Protein AF-A0A4P9VML2-F1 (afdb_monomer_lite)

Radius of gyration: 137.97 Å; chains: 1; bounding box: 233×77×388 Å

Foldseek 3Di:
DDDAFDLVLLLVQLVVCCVVPVDDDQVSSCVRRVDDSVPNVVSSVVSVVVVVVVVVPVPPPVVVVVVVVVVVVVVVVVVVVVVVVVVVVVVVVVVVVVVVVVVVVVVVVVVVVVVVVVVVVVVVVVVVVVVVVVVVVVVVVVVVVVVVVVVVVVVVVVVVVVVVVVVVVVVVVVVVVVVVVVVVVVVVVVVVVVVVVVVVVVVVVVVVVVVVVVVVVVVVVVVVVVVVVVVVVVVVVVVVVVVVVVVVVVVVVVVVVVVVVVVVVVVVVVVVVVVVVVVVVVVVVVVVVVVVVVVVVVVVVVVVVVVVVVVVVVVVVVVVVVVVVVVVVVVVVVVVPDVDDDD

Sequence (343 aa):
MASSVTREAVFTACKKLFEETGHVKQADVQAITGGSFTKLGPWIQEWKVLNARLNGLEYLDHELLAGLNEWCLQLKEKFQSEAAKQNEDLHAELTKEKEKQAQFQQDKDKQRDELANMHAKLAELRDTVSERERHIDRKRTELSQLKTERLEFKQRYEAELQTNQLLKNSIEQLQRKVEDERHSANKRLHDEMKRISDLYEANENKLYQQLDESRRAQREQEKRSGQENDKLRQEVSDLSKQKNELNSQLVRTQADLAIVQERLQEKEKSLDSLTEQHQQTLQTLQQEKERRQEMHVQLGQLKGQFSVIQERHDQLEHQLRELRHIEAELKLLRRHQQDDSTD

pLDDT: mean 84.42, std 14.19, range [35.25, 98.56]

Secondary structure (DSSP, 8-state):
--PPPPHHHHHHHHHHHHHHHSS--HHHHHHHH---HHHHHHHHHHHHHHHHHHHTTTT--HHHHHHHHHHHHHHHHHHHHHHHHHHHHHHHHHHHHHHHHHHHHHHHHHHHHHHHHHHHHHHHHHHHHHHHHHHHHHHHHHHHHHHHHHHHHHHHHHHHHHHHHHHHHHHHHHHHHHHHHHHHHHHHHHHHHHHHHHHHHHHHHHHHHHHHHHHHHHHHHHHHHHHHHHHHHHHHHHHHHHHHHHHHHHHHHHHHHHHHHHHHHHHHHHHHHHHHHHHHHHHHHHHHHHHHHHHHHHHHHHHHHHHHHHHHHHHHHHHHHHHHHHHHHHHHHTTSS------

Organism: NCBI:txid202772

Structure (mmCIF, N/CA/C/O backbone):
data_AF-A0A4P9VML2-F1
#
_entry.id   AF-A0A4P9VML2-F1
#
loop_
_atom_site.group_PDB
_atom_site.id
_atom_site.type_symbol
_atom_site.label_atom_id
_atom_site.label_alt_id
_atom_site.label_comp_id
_atom_site.label_asym_id
_atom_site.label_entity_id
_atom_site.label_seq_id
_atom_site.pdbx_PDB_ins_code
_atom_site.Cartn_x
_atom_site.Cartn_y
_atom_site.Cartn_z
_atom_site.occupancy
_atom_site.B_iso_or_equiv
_atom_site.auth_seq_id
_atom_site.auth_comp_id
_atom_site.auth_asym_id
_atom_site.auth_atom_id
_atom_site.pdbx_PDB_model_num
ATOM 1 N N . MET A 1 1 ? 60.406 2.599 -169.719 1.00 40.78 1 MET A N 1
ATOM 2 C CA . MET A 1 1 ? 60.201 2.775 -168.267 1.00 40.78 1 MET A CA 1
ATOM 3 C C . MET A 1 1 ? 61.553 3.095 -167.649 1.00 40.78 1 MET A C 1
ATOM 5 O O . MET A 1 1 ? 62.432 2.250 -167.715 1.00 40.78 1 MET A O 1
ATOM 9 N N . ALA A 1 2 ? 61.766 4.321 -167.168 1.00 45.22 2 ALA A N 1
ATOM 10 C CA . ALA A 1 2 ? 63.028 4.737 -166.554 1.00 45.22 2 ALA A CA 1
ATOM 11 C C . ALA A 1 2 ? 62.888 4.644 -165.026 1.00 45.22 2 ALA A C 1
ATOM 13 O O . ALA A 1 2 ? 62.148 5.428 -164.436 1.00 45.22 2 ALA A O 1
ATOM 14 N N . SER A 1 3 ? 63.546 3.667 -164.394 1.00 55.75 3 SER A N 1
ATOM 15 C CA . SER A 1 3 ? 63.594 3.543 -162.933 1.00 55.75 3 SER A CA 1
ATOM 16 C C . SER A 1 3 ? 64.437 4.678 -162.348 1.00 55.75 3 SER A C 1
ATOM 18 O O . SER A 1 3 ? 65.623 4.804 -162.655 1.00 55.75 3 SER A O 1
ATOM 20 N N . SER A 1 4 ? 63.842 5.527 -161.514 1.00 60.41 4 SER A N 1
ATOM 21 C CA . SER A 1 4 ? 64.573 6.570 -160.794 1.00 60.41 4 SER A CA 1
ATOM 22 C C . SER A 1 4 ? 65.425 5.955 -159.681 1.00 60.41 4 SER A C 1
ATOM 24 O O . SER A 1 4 ? 64.885 5.341 -158.764 1.00 60.41 4 SER A O 1
ATOM 26 N N . VAL A 1 5 ? 66.741 6.140 -159.735 1.00 73.50 5 VAL A N 1
ATOM 27 C CA . VAL A 1 5 ? 67.675 5.684 -158.692 1.00 73.50 5 VAL A CA 1
ATOM 28 C C . VAL A 1 5 ? 67.456 6.438 -157.378 1.00 73.50 5 VAL A C 1
ATOM 30 O O . VAL A 1 5 ? 67.387 7.669 -157.382 1.00 73.50 5 VAL A O 1
ATOM 33 N N . THR A 1 6 ? 67.364 5.704 -156.264 1.00 81.44 6 THR A N 1
ATOM 34 C CA . THR A 1 6 ? 67.160 6.237 -154.905 1.00 81.44 6 THR A CA 1
ATOM 35 C C . THR A 1 6 ? 68.476 6.362 -154.127 1.00 81.44 6 THR A C 1
ATOM 37 O O . THR A 1 6 ? 69.443 5.643 -154.379 1.00 81.44 6 THR A O 1
ATOM 40 N N . ARG A 1 7 ? 68.515 7.276 -153.148 1.00 81.56 7 ARG A N 1
ATOM 41 C CA . ARG A 1 7 ? 69.693 7.545 -152.303 1.00 81.56 7 ARG A CA 1
ATOM 42 C C . ARG A 1 7 ? 70.118 6.341 -151.462 1.00 81.56 7 ARG A C 1
ATOM 44 O O . ARG A 1 7 ? 71.311 6.088 -151.338 1.00 81.56 7 ARG A O 1
ATOM 51 N N . GLU A 1 8 ? 69.163 5.590 -150.921 1.00 80.94 8 GLU A N 1
ATOM 52 C CA . GLU A 1 8 ? 69.447 4.371 -150.152 1.00 80.94 8 GLU A CA 1
ATOM 53 C C . GLU A 1 8 ? 70.141 3.314 -151.007 1.00 80.94 8 GLU A C 1
ATOM 55 O O . GLU A 1 8 ? 71.169 2.792 -150.589 1.00 80.94 8 GLU A O 1
ATOM 60 N N . ALA A 1 9 ? 69.673 3.079 -152.240 1.00 81.06 9 ALA A N 1
ATOM 61 C CA . ALA A 1 9 ? 70.322 2.138 -153.154 1.00 81.06 9 ALA A CA 1
ATOM 62 C C . ALA A 1 9 ? 71.783 2.532 -153.439 1.00 81.06 9 ALA A C 1
ATOM 64 O O . ALA A 1 9 ? 72.658 1.671 -153.515 1.00 81.06 9 ALA A O 1
ATOM 65 N N . VAL A 1 10 ? 72.062 3.837 -153.527 1.00 81.62 10 VAL A N 1
ATOM 66 C CA . VAL A 1 10 ? 73.423 4.370 -153.671 1.00 81.62 10 VAL A CA 1
ATOM 67 C C . VAL A 1 10 ? 74.252 4.164 -152.406 1.00 81.62 10 VAL A C 1
ATOM 69 O O . VAL A 1 10 ? 75.384 3.710 -152.512 1.00 81.62 10 VAL A O 1
ATOM 72 N N . PHE A 1 11 ? 73.712 4.423 -151.214 1.00 83.25 11 PHE A N 1
ATOM 73 C CA . PHE A 1 11 ? 74.427 4.214 -149.947 1.00 83.25 11 PHE A CA 1
ATOM 74 C C . PHE A 1 11 ? 74.720 2.729 -149.684 1.00 83.25 11 PHE A C 1
ATOM 76 O O . PHE A 1 11 ? 75.816 2.397 -149.235 1.00 83.25 11 PHE A O 1
ATOM 83 N N . THR A 1 12 ? 73.788 1.830 -150.009 1.00 84.44 12 THR A N 1
ATOM 84 C CA . THR A 1 12 ? 73.996 0.378 -149.920 1.00 84.44 12 THR A CA 1
ATOM 85 C C . THR A 1 12 ? 75.040 -0.093 -150.930 1.00 84.44 12 THR A C 1
ATOM 87 O O . THR A 1 12 ? 75.915 -0.877 -150.568 1.00 84.44 12 THR A O 1
ATOM 90 N N . ALA A 1 13 ? 75.012 0.423 -152.166 1.00 80.81 13 ALA A N 1
ATOM 91 C CA . ALA A 1 13 ? 76.042 0.139 -153.164 1.00 80.81 13 ALA A CA 1
ATOM 92 C C . ALA A 1 13 ? 77.422 0.659 -152.725 1.00 80.81 13 ALA A C 1
ATOM 94 O O . ALA A 1 13 ? 78.402 -0.072 -152.833 1.00 80.81 13 ALA A O 1
ATOM 95 N N . CYS A 1 14 ? 77.508 1.875 -152.172 1.00 83.88 14 CYS A N 1
ATOM 96 C CA . CYS A 1 14 ? 78.745 2.425 -151.615 1.00 83.88 14 CYS A CA 1
ATOM 97 C C . CYS A 1 14 ? 79.278 1.579 -150.450 1.00 83.88 14 CYS A C 1
ATOM 99 O O . CYS A 1 14 ? 80.466 1.276 -150.429 1.00 83.88 14 CYS A O 1
ATOM 101 N N . LYS A 1 15 ? 78.413 1.166 -149.511 1.00 83.31 15 LYS A N 1
ATOM 102 C CA . LYS A 1 15 ? 78.801 0.311 -148.380 1.00 83.31 15 LYS A CA 1
ATOM 103 C C . LYS A 1 15 ? 79.352 -1.030 -148.862 1.00 83.31 15 LYS A C 1
ATOM 105 O O . LYS A 1 15 ? 80.450 -1.403 -148.467 1.00 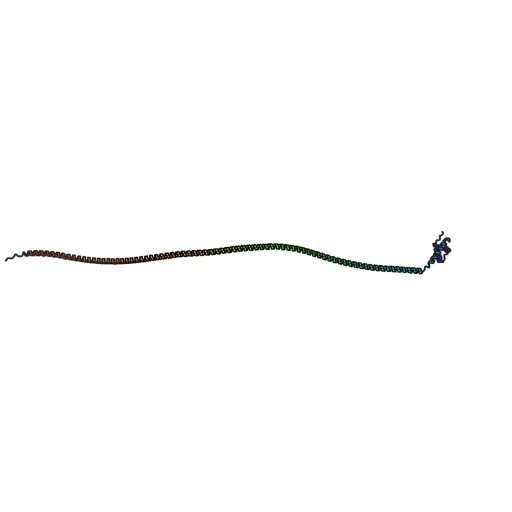83.31 15 LYS A O 1
ATOM 110 N N . LYS A 1 16 ? 78.640 -1.693 -149.777 1.00 83.69 16 LYS A N 1
ATOM 111 C CA . LYS A 1 16 ? 79.064 -2.976 -150.347 1.00 83.69 16 LYS A CA 1
ATOM 112 C C . LYS A 1 16 ? 80.386 -2.853 -151.113 1.00 83.69 16 LYS A C 1
ATOM 114 O O . LYS A 1 16 ? 81.296 -3.641 -150.895 1.00 83.69 16 LYS A O 1
ATOM 119 N N . LEU A 1 17 ? 80.535 -1.814 -151.938 1.00 82.00 17 LEU A N 1
ATOM 120 C CA . LEU A 1 17 ? 81.786 -1.545 -152.654 1.00 82.00 17 LEU A CA 1
ATOM 121 C C . LEU A 1 17 ? 82.952 -1.240 -151.707 1.00 82.00 17 LEU A C 1
ATOM 123 O O . LEU A 1 17 ? 84.074 -1.656 -151.981 1.00 82.00 17 LEU A O 1
ATOM 127 N N . PHE A 1 18 ? 82.719 -0.523 -150.607 1.00 83.62 18 PHE A N 1
ATOM 128 C CA . PHE A 1 18 ? 83.760 -0.251 -149.616 1.00 83.62 18 PHE A CA 1
ATOM 129 C C . PHE A 1 18 ? 84.172 -1.506 -148.842 1.00 83.62 18 PHE A C 1
ATOM 131 O O . PHE A 1 18 ? 85.365 -1.712 -148.654 1.00 83.62 18 PHE A O 1
ATOM 138 N N . GLU A 1 19 ? 83.221 -2.358 -148.451 1.00 82.06 19 GLU A N 1
ATOM 139 C CA . GLU A 1 19 ? 83.502 -3.653 -147.812 1.00 82.06 19 GLU A CA 1
ATOM 140 C C . GLU A 1 19 ? 84.265 -4.605 -148.754 1.00 82.06 19 GLU A C 1
ATOM 142 O O . GLU A 1 19 ? 85.147 -5.331 -148.305 1.00 82.06 19 GLU A O 1
ATOM 147 N N . GLU A 1 20 ? 83.985 -4.570 -150.063 1.00 80.31 20 GLU A N 1
ATOM 148 C CA . GLU A 1 20 ? 84.626 -5.447 -151.057 1.00 80.31 20 GLU A CA 1
ATOM 149 C C . GLU A 1 20 ? 85.986 -4.933 -151.567 1.00 80.31 20 GLU A C 1
ATOM 151 O O . GLU A 1 20 ? 86.883 -5.729 -151.838 1.00 80.31 20 GLU A O 1
ATOM 156 N N . THR A 1 21 ? 86.162 -3.616 -151.733 1.00 74.62 21 THR A N 1
ATOM 157 C CA . THR A 1 21 ? 87.337 -3.033 -152.429 1.00 74.62 21 THR A CA 1
ATOM 158 C C . THR A 1 21 ? 88.097 -1.974 -151.622 1.00 74.62 21 THR A C 1
ATOM 160 O O . THR A 1 21 ? 89.127 -1.459 -152.069 1.00 74.62 21 THR A O 1
ATOM 163 N N . GLY A 1 22 ? 87.583 -1.581 -150.455 1.00 79.31 22 GLY A N 1
ATOM 164 C CA . GLY A 1 22 ? 88.121 -0.502 -149.621 1.00 79.31 22 GLY A CA 1
ATOM 165 C C . GLY A 1 22 ? 87.951 0.912 -150.195 1.00 79.31 22 GLY A C 1
ATOM 166 O O . GLY A 1 22 ? 88.277 1.886 -149.521 1.00 79.31 22 GLY A O 1
ATOM 167 N N . HIS A 1 23 ? 87.461 1.071 -151.433 1.00 76.50 23 HIS A N 1
ATOM 168 C CA . HIS A 1 23 ? 87.400 2.368 -152.114 1.00 76.50 23 HIS A CA 1
ATOM 169 C C . HIS A 1 23 ? 86.150 2.473 -152.988 1.00 76.50 23 HIS A C 1
ATOM 171 O O . HIS A 1 23 ? 85.957 1.704 -153.920 1.00 76.50 23 HIS A O 1
ATOM 177 N N . VAL A 1 24 ? 85.327 3.498 -152.768 1.00 81.19 24 VAL A N 1
ATOM 178 C CA . VAL A 1 24 ? 84.119 3.710 -153.580 1.00 81.19 24 VAL A CA 1
ATOM 179 C C . VAL A 1 24 ? 84.421 4.644 -154.754 1.00 81.19 24 VAL A C 1
ATOM 181 O O . VAL A 1 24 ? 84.640 5.851 -154.559 1.00 81.19 24 VAL A O 1
ATOM 184 N N . LYS A 1 25 ? 84.431 4.101 -155.981 1.00 81.38 25 LYS A N 1
ATOM 185 C CA . LYS A 1 25 ? 84.512 4.872 -157.234 1.00 81.38 25 LYS A CA 1
ATOM 186 C C . LYS A 1 25 ? 83.122 5.072 -157.836 1.00 81.38 25 LYS A C 1
ATOM 188 O O . LYS A 1 25 ? 82.258 4.203 -157.785 1.00 81.38 25 LYS A O 1
ATOM 193 N N . GLN A 1 26 ? 82.913 6.241 -158.435 1.00 78.25 26 GLN A N 1
ATOM 194 C CA . GLN A 1 26 ? 81.602 6.658 -158.937 1.00 78.25 26 GLN A CA 1
ATOM 195 C C . GLN A 1 26 ? 81.097 5.819 -160.119 1.00 78.25 26 GLN A C 1
ATOM 197 O O . GLN A 1 26 ? 79.896 5.582 -160.212 1.00 78.25 26 GLN A O 1
ATOM 202 N N . ALA A 1 27 ? 82.002 5.325 -160.970 1.00 76.38 27 ALA A N 1
ATOM 203 C CA . ALA A 1 27 ? 81.659 4.432 -162.077 1.00 76.38 27 ALA A CA 1
ATOM 204 C C . ALA A 1 27 ? 81.078 3.092 -161.587 1.00 76.38 27 ALA A C 1
ATOM 206 O O . ALA A 1 27 ? 80.105 2.603 -162.154 1.00 76.38 27 ALA A O 1
ATOM 207 N N . ASP A 1 28 ? 81.605 2.549 -160.488 1.00 79.94 28 ASP A N 1
ATOM 208 C CA . ASP A 1 28 ? 81.176 1.254 -159.949 1.00 79.94 28 ASP A CA 1
ATOM 209 C C . ASP A 1 28 ? 79.806 1.369 -159.266 1.00 79.94 28 ASP A C 1
ATOM 211 O O . ASP A 1 28 ? 78.918 0.541 -159.464 1.00 79.94 28 ASP A O 1
ATOM 215 N N . VAL A 1 29 ? 79.574 2.469 -158.540 1.00 78.75 29 VAL A N 1
ATOM 216 C CA . VAL A 1 29 ? 78.254 2.780 -157.967 1.00 78.75 29 VAL A CA 1
ATOM 217 C C . VAL A 1 29 ? 77.215 2.981 -159.073 1.00 78.75 29 VAL A C 1
ATOM 219 O O . VAL A 1 29 ? 76.065 2.559 -158.933 1.00 78.75 29 VAL A O 1
ATOM 222 N N . GLN A 1 30 ? 77.610 3.593 -160.191 1.00 77.75 30 GLN A N 1
ATOM 223 C CA . GLN A 1 30 ? 76.749 3.748 -161.357 1.00 77.75 30 GLN A CA 1
ATOM 224 C C . GLN A 1 30 ? 76.435 2.408 -162.030 1.00 77.75 30 GLN A C 1
ATOM 226 O O . GLN A 1 30 ? 75.283 2.192 -162.396 1.00 77.75 30 GLN A O 1
ATOM 231 N N . ALA A 1 31 ? 77.410 1.503 -162.148 1.00 78.00 31 ALA A N 1
ATOM 232 C CA . ALA A 1 31 ? 77.200 0.164 -162.695 1.00 78.00 31 ALA A CA 1
ATOM 233 C C . ALA A 1 31 ? 76.190 -0.649 -161.866 1.00 78.00 31 ALA A C 1
ATOM 235 O O . ALA A 1 31 ? 75.378 -1.377 -162.430 1.00 78.00 31 ALA A O 1
ATOM 236 N N . ILE A 1 32 ? 76.194 -0.481 -160.540 1.00 78.56 32 ILE A N 1
ATOM 237 C CA . ILE A 1 32 ? 75.266 -1.176 -159.635 1.00 78.56 32 ILE A CA 1
ATOM 238 C C . ILE A 1 32 ? 73.874 -0.536 -159.644 1.00 78.56 32 ILE A C 1
ATOM 240 O O . ILE A 1 32 ? 72.866 -1.237 -159.597 1.00 78.56 32 ILE A O 1
ATOM 244 N N . THR A 1 33 ? 73.798 0.795 -159.675 1.00 79.00 33 THR A N 1
ATOM 245 C CA . THR A 1 33 ? 72.529 1.511 -159.461 1.00 79.00 33 THR A CA 1
ATOM 246 C C . THR A 1 33 ? 71.849 1.986 -160.745 1.00 79.00 33 THR A C 1
ATOM 248 O O . THR A 1 33 ? 70.684 2.363 -160.697 1.00 79.00 33 THR A O 1
ATOM 251 N N . GLY A 1 34 ? 72.527 1.961 -161.899 1.00 75.50 34 GLY A N 1
ATOM 252 C CA . GLY A 1 34 ? 71.969 2.324 -163.212 1.00 75.50 34 GLY A CA 1
ATOM 253 C C . GLY A 1 34 ? 71.647 3.816 -163.397 1.00 75.50 34 GLY A C 1
ATOM 254 O O . GLY A 1 34 ? 70.922 4.186 -164.319 1.00 75.50 34 GLY A O 1
ATOM 255 N N . GLY A 1 35 ? 72.140 4.688 -162.509 1.00 69.69 35 GLY A N 1
ATOM 256 C CA . GLY A 1 35 ? 71.771 6.108 -162.448 1.00 69.69 35 GLY A CA 1
ATOM 257 C C . GLY A 1 35 ? 72.545 7.028 -163.392 1.00 69.69 35 GLY A C 1
ATOM 258 O O . GLY A 1 35 ? 73.635 6.717 -163.858 1.00 69.69 35 GLY A O 1
ATOM 259 N N . SER A 1 36 ? 71.995 8.217 -163.651 1.00 68.62 36 SER A N 1
ATOM 260 C CA . SER A 1 36 ? 72.714 9.285 -164.359 1.00 68.62 36 SER A CA 1
ATOM 261 C C . SER A 1 36 ? 73.829 9.875 -163.485 1.00 68.62 36 SER A C 1
ATOM 263 O O . SER A 1 36 ? 73.624 10.137 -162.295 1.00 68.62 36 SER A O 1
ATOM 265 N N . PHE A 1 37 ? 74.983 10.150 -164.102 1.00 63.12 37 PHE A N 1
ATOM 266 C CA . PHE A 1 37 ? 76.193 10.684 -163.465 1.00 63.12 37 PHE A CA 1
ATOM 267 C C . PHE A 1 37 ? 75.924 11.922 -162.592 1.00 63.12 37 PHE A C 1
ATOM 269 O O . PHE A 1 37 ? 76.494 12.058 -161.509 1.00 63.12 37 PHE A O 1
ATOM 276 N N . THR A 1 38 ? 75.010 12.796 -163.029 1.00 69.31 38 THR A N 1
ATOM 277 C CA . THR A 1 38 ? 74.678 14.058 -162.349 1.00 69.31 38 THR A CA 1
ATOM 278 C C . THR A 1 38 ? 73.880 13.880 -161.058 1.00 69.31 38 THR A C 1
ATOM 280 O O . THR A 1 38 ? 73.900 14.776 -160.221 1.00 69.31 38 THR A O 1
ATOM 283 N N . LYS A 1 39 ? 73.212 12.735 -160.852 1.00 72.00 39 LYS A N 1
ATOM 284 C CA . LYS A 1 39 ? 72.449 12.459 -159.619 1.00 72.00 39 LYS A CA 1
ATOM 285 C C . LYS A 1 39 ? 73.232 11.645 -158.584 1.00 72.00 39 LYS A C 1
ATOM 287 O O . LYS A 1 39 ? 72.971 11.782 -157.396 1.00 72.00 39 LYS A O 1
ATOM 292 N N . LEU A 1 40 ? 74.197 10.828 -159.013 1.00 77.00 40 LEU A N 1
ATOM 293 C CA . LEU A 1 40 ? 74.942 9.923 -158.125 1.00 77.00 40 LEU A CA 1
ATOM 294 C C . LEU A 1 40 ? 76.070 10.611 -157.344 1.00 77.00 40 LEU A C 1
ATOM 296 O O . LEU A 1 40 ? 76.303 10.281 -156.183 1.00 77.00 40 LEU A O 1
ATOM 300 N N . GLY A 1 41 ? 76.763 11.571 -157.964 1.00 77.00 41 GLY A N 1
ATOM 301 C CA . GLY A 1 41 ? 77.954 12.211 -157.387 1.00 77.00 41 GLY A CA 1
ATOM 302 C C . GLY A 1 41 ? 77.766 12.775 -155.968 1.00 77.00 41 GLY A C 1
ATOM 303 O O . GLY A 1 41 ? 78.558 12.428 -155.088 1.00 77.00 41 GLY A O 1
ATOM 304 N N . PRO A 1 42 ? 76.720 13.585 -155.703 1.00 81.00 42 PRO A N 1
ATOM 305 C CA . PRO A 1 42 ? 76.491 14.165 -154.378 1.00 81.00 42 PRO A CA 1
ATOM 306 C C . PRO A 1 42 ? 76.288 13.113 -153.279 1.00 81.00 42 PRO A C 1
ATOM 308 O O . PRO A 1 42 ? 76.860 13.230 -152.198 1.00 81.00 42 PRO A O 1
ATOM 311 N N . TRP A 1 43 ? 75.527 12.052 -153.562 1.00 84.31 43 TRP A N 1
ATOM 312 C CA . TRP A 1 43 ? 75.226 11.002 -152.582 1.00 84.31 43 TRP A CA 1
ATOM 313 C C . TRP A 1 43 ? 76.440 10.126 -152.260 1.00 84.31 43 TRP A C 1
ATOM 315 O O . TRP A 1 43 ? 76.611 9.714 -151.116 1.00 84.31 43 TRP A O 1
ATOM 325 N N . ILE A 1 44 ? 77.323 9.882 -153.231 1.00 82.19 44 ILE A N 1
ATOM 326 C CA . ILE A 1 44 ? 78.572 9.145 -152.989 1.00 82.19 44 ILE A CA 1
ATOM 327 C C . ILE A 1 44 ? 79.510 9.951 -152.086 1.00 82.19 44 ILE A C 1
ATOM 329 O O . ILE A 1 44 ? 80.143 9.378 -151.199 1.00 82.19 44 ILE A O 1
ATOM 333 N N . GLN A 1 45 ? 79.596 11.272 -152.278 1.00 81.31 45 GLN A N 1
ATOM 334 C CA . GLN A 1 45 ? 80.397 12.116 -151.389 1.00 81.31 45 GLN A CA 1
ATOM 335 C C . GLN A 1 45 ? 79.835 12.170 -149.971 1.00 81.31 45 GLN A C 1
ATOM 337 O O . GLN A 1 45 ? 80.584 12.043 -149.006 1.00 81.31 45 GLN A O 1
ATOM 342 N N . GLU A 1 46 ? 78.517 12.286 -149.833 1.00 83.19 46 GLU A N 1
ATOM 343 C CA . GLU A 1 46 ? 77.871 12.266 -148.523 1.00 83.19 46 GLU A CA 1
ATOM 344 C C . GLU A 1 46 ? 78.139 10.952 -147.772 1.00 83.19 46 GLU A C 1
ATOM 346 O O . GLU A 1 46 ? 78.481 10.970 -146.588 1.00 83.19 46 GLU A O 1
ATOM 351 N N . TRP A 1 47 ? 78.079 9.812 -148.469 1.00 86.50 47 TRP A N 1
ATOM 352 C CA . TRP A 1 47 ? 78.443 8.522 -147.889 1.00 86.50 47 TRP A CA 1
ATOM 353 C C . TRP A 1 47 ? 79.918 8.476 -147.451 1.00 86.50 47 TRP A C 1
ATOM 355 O O . TRP A 1 47 ? 80.203 8.022 -146.344 1.00 86.50 47 TRP A O 1
ATOM 365 N N . LYS A 1 48 ? 80.860 9.004 -148.253 1.00 81.81 48 LYS A N 1
ATOM 366 C CA . LYS A 1 48 ? 82.291 9.052 -147.882 1.00 81.81 48 LYS A CA 1
ATOM 367 C C . LYS A 1 48 ? 82.537 9.858 -146.606 1.00 81.81 48 LYS A C 1
ATOM 369 O O . LYS A 1 48 ? 83.316 9.425 -145.761 1.00 81.81 48 LYS A O 1
ATOM 374 N N . VAL A 1 49 ? 81.857 10.995 -146.443 1.00 81.25 49 VAL A N 1
ATOM 375 C CA . VAL A 1 49 ? 81.960 11.826 -145.231 1.00 81.25 49 VAL A CA 1
ATOM 376 C C . VAL A 1 49 ? 81.417 11.090 -144.005 1.00 81.25 49 VAL A C 1
ATOM 378 O O . VAL A 1 49 ? 82.037 11.122 -142.942 1.00 81.25 49 VAL A O 1
ATOM 381 N N . LEU A 1 50 ? 80.278 10.406 -144.139 1.00 80.88 50 LEU A N 1
ATOM 382 C CA . LEU A 1 50 ? 79.680 9.651 -143.036 1.00 80.88 50 LEU A CA 1
ATOM 383 C C . LEU A 1 50 ? 80.527 8.438 -142.641 1.00 80.88 50 LEU A C 1
ATOM 385 O O . LEU A 1 50 ? 80.747 8.222 -141.453 1.00 80.88 50 LEU A O 1
ATOM 389 N N . ASN A 1 51 ? 81.061 7.701 -143.615 1.00 78.12 51 ASN A N 1
ATOM 390 C CA . ASN A 1 51 ? 81.923 6.551 -143.355 1.00 78.12 51 ASN A CA 1
ATOM 391 C C . ASN A 1 51 ? 83.237 6.964 -142.665 1.00 78.12 51 ASN A C 1
ATOM 393 O O . ASN A 1 51 ? 83.680 6.306 -141.730 1.00 78.12 51 ASN A O 1
ATOM 397 N N . ALA A 1 52 ? 83.816 8.109 -143.048 1.00 73.62 52 ALA A N 1
ATOM 398 C CA . ALA A 1 52 ? 84.991 8.664 -142.372 1.00 73.62 52 ALA A CA 1
ATOM 399 C C . ALA A 1 52 ? 84.707 9.069 -140.912 1.00 73.62 52 ALA A C 1
ATOM 401 O O . ALA A 1 52 ? 85.560 8.880 -140.049 1.00 73.62 52 ALA A O 1
ATOM 402 N N . ARG A 1 53 ? 83.508 9.590 -140.609 1.00 73.81 53 ARG A N 1
ATOM 403 C CA . ARG A 1 53 ? 83.102 9.891 -139.223 1.00 73.81 53 ARG A CA 1
ATOM 404 C C . ARG A 1 53 ? 82.866 8.631 -138.393 1.00 73.81 53 ARG A C 1
ATOM 406 O O . ARG A 1 53 ? 83.186 8.640 -137.211 1.00 73.81 53 ARG A O 1
ATOM 413 N N . LEU A 1 54 ? 82.327 7.572 -138.999 1.00 71.44 54 LEU A N 1
ATOM 414 C CA . LEU A 1 54 ? 82.078 6.307 -138.308 1.00 71.44 54 LEU A CA 1
ATOM 415 C C . LEU A 1 54 ? 83.390 5.593 -137.942 1.00 71.44 54 LEU A C 1
ATOM 417 O O . LEU A 1 54 ? 83.542 5.164 -136.806 1.00 71.44 54 LEU A O 1
ATOM 421 N N . ASN A 1 55 ? 84.368 5.565 -138.854 1.00 65.25 55 ASN A N 1
ATOM 422 C CA . ASN A 1 55 ? 85.696 5.001 -138.573 1.00 65.25 55 ASN A CA 1
ATOM 423 C C . ASN A 1 55 ? 86.485 5.822 -137.532 1.00 65.25 55 ASN A C 1
ATOM 425 O O . ASN A 1 55 ? 87.370 5.296 -136.868 1.00 65.25 55 ASN A O 1
ATOM 429 N N . GLY A 1 56 ? 86.152 7.104 -137.341 1.00 61.44 56 GLY A N 1
ATOM 430 C CA . GLY A 1 56 ? 86.713 7.930 -136.267 1.00 61.44 56 GLY A CA 1
ATOM 431 C C . GLY A 1 56 ? 86.196 7.597 -134.858 1.00 61.44 56 GLY A C 1
ATOM 432 O O . GLY A 1 56 ? 86.741 8.118 -133.890 1.00 61.44 56 GLY A O 1
ATOM 433 N N . LEU A 1 57 ? 85.164 6.751 -134.720 1.00 60.38 57 LEU A N 1
ATOM 434 C CA . LEU A 1 57 ? 84.567 6.353 -133.434 1.00 60.38 57 LEU A CA 1
ATOM 435 C C . LEU A 1 57 ? 85.148 5.047 -132.854 1.00 60.38 57 LEU A C 1
ATOM 437 O O . LEU A 1 57 ? 84.802 4.689 -131.732 1.00 60.38 57 LEU A O 1
ATOM 441 N N . GLU A 1 58 ? 86.061 4.366 -133.560 1.00 55.91 58 GLU A N 1
ATOM 442 C CA . GLU A 1 58 ? 86.750 3.152 -133.072 1.00 55.91 58 GLU A CA 1
ATOM 443 C C . GLU A 1 58 ? 87.851 3.436 -132.020 1.00 55.91 58 GLU A C 1
ATOM 445 O O . GLU A 1 58 ? 88.450 2.506 -131.491 1.00 55.91 58 GLU A O 1
ATOM 450 N N . TYR A 1 59 ? 88.071 4.706 -131.652 1.00 54.78 59 TYR A N 1
ATOM 451 C CA . TYR A 1 59 ? 89.018 5.151 -130.613 1.00 54.78 59 TYR A CA 1
ATOM 452 C C . TYR A 1 59 ? 88.320 5.785 -129.391 1.00 54.78 59 TYR A C 1
ATOM 454 O O . TYR A 1 59 ? 88.776 6.793 -128.851 1.00 54.78 59 TYR A O 1
ATOM 462 N N . LEU A 1 60 ? 87.193 5.224 -128.937 1.00 58.91 60 LEU A N 1
ATOM 463 C CA . LEU A 1 60 ? 86.688 5.510 -127.587 1.00 58.91 60 LEU A CA 1
ATOM 464 C C . LEU A 1 60 ? 87.570 4.776 -126.565 1.00 58.91 60 LEU A C 1
ATOM 466 O O . LEU A 1 60 ? 87.495 3.557 -126.430 1.00 58.91 60 LEU A O 1
ATOM 470 N N . ASP A 1 61 ? 88.422 5.545 -125.887 1.00 60.81 61 ASP A N 1
ATOM 471 C CA . ASP A 1 61 ? 89.435 5.101 -124.926 1.00 60.81 61 ASP A CA 1
ATOM 472 C C . ASP A 1 61 ? 88.871 4.092 -123.906 1.00 60.81 61 ASP A C 1
ATOM 474 O O . ASP A 1 61 ? 87.916 4.388 -123.179 1.00 60.81 61 ASP A O 1
ATOM 478 N N . HIS A 1 62 ? 89.452 2.891 -123.824 1.00 62.97 62 HIS A N 1
ATOM 479 C CA . HIS A 1 62 ? 89.031 1.855 -122.869 1.00 62.97 62 HIS A CA 1
ATOM 480 C C . HIS A 1 62 ? 89.124 2.327 -121.406 1.00 62.97 62 HIS A C 1
ATOM 482 O O . HIS A 1 62 ? 88.373 1.837 -120.560 1.00 62.97 62 HIS A O 1
ATOM 488 N N . GLU A 1 63 ? 89.970 3.321 -121.116 1.00 70.00 63 GLU A N 1
ATOM 489 C CA . GLU A 1 63 ? 90.048 3.989 -119.811 1.00 70.00 63 GLU A CA 1
ATOM 490 C C . GLU A 1 63 ? 88.770 4.762 -119.461 1.00 70.00 63 GLU A C 1
ATOM 492 O O . GLU A 1 63 ? 88.332 4.731 -118.310 1.00 70.00 63 GLU A O 1
ATOM 497 N N . LEU A 1 64 ? 88.112 5.394 -120.441 1.00 76.31 64 LEU A N 1
ATOM 498 C CA . LEU A 1 64 ? 86.854 6.107 -120.212 1.00 76.31 64 LEU A CA 1
ATOM 499 C C . LEU A 1 64 ? 85.738 5.124 -119.836 1.00 76.31 64 LEU A C 1
ATOM 501 O O . LEU A 1 64 ? 84.983 5.371 -118.899 1.00 76.31 64 LEU A O 1
ATOM 505 N N . LEU A 1 65 ? 85.652 3.987 -120.536 1.00 77.50 65 LEU A N 1
ATOM 506 C CA . LEU A 1 65 ? 84.673 2.933 -120.243 1.00 77.50 65 LEU A CA 1
ATOM 507 C C . LEU A 1 65 ? 84.938 2.260 -118.888 1.00 77.50 65 LEU A C 1
ATOM 509 O O . LEU A 1 65 ? 83.988 2.001 -118.147 1.00 77.50 65 LEU A O 1
ATOM 513 N N . ALA A 1 66 ? 86.204 2.014 -118.538 1.00 76.88 66 ALA A N 1
ATOM 514 C CA . ALA A 1 66 ? 86.583 1.483 -117.230 1.00 76.88 66 ALA A CA 1
ATOM 515 C C . ALA A 1 66 ? 86.238 2.465 -116.098 1.00 76.88 66 ALA A C 1
ATOM 517 O O . ALA A 1 66 ? 85.593 2.068 -115.128 1.00 76.88 66 ALA A O 1
ATOM 518 N N . GLY A 1 67 ? 86.559 3.754 -116.262 1.00 81.94 67 GLY A N 1
ATOM 519 C CA . GLY A 1 67 ? 86.210 4.803 -115.301 1.00 81.94 67 GLY A CA 1
ATOM 520 C C . GLY A 1 67 ? 84.699 4.975 -115.122 1.00 81.94 67 GLY A C 1
ATOM 521 O O . GLY A 1 67 ? 84.226 5.170 -114.004 1.00 81.94 67 GLY A O 1
ATOM 522 N N . LEU A 1 68 ? 83.918 4.833 -116.197 1.00 83.88 68 LEU A N 1
ATOM 523 C CA . LEU A 1 68 ? 82.455 4.900 -116.139 1.00 83.88 68 LEU A CA 1
ATOM 524 C C . LEU A 1 68 ? 81.856 3.673 -115.435 1.00 83.88 68 LEU A C 1
ATOM 526 O O . LEU A 1 68 ? 80.915 3.812 -114.657 1.00 83.88 68 LEU A O 1
ATOM 530 N N . ASN A 1 69 ? 82.421 2.482 -115.655 1.00 84.62 69 ASN A N 1
ATOM 531 C CA . ASN A 1 69 ? 82.012 1.266 -114.954 1.00 84.62 69 ASN A CA 1
ATOM 532 C C . ASN A 1 69 ? 82.356 1.328 -113.456 1.00 84.62 69 ASN A C 1
ATOM 534 O O . ASN A 1 69 ? 81.524 0.987 -112.618 1.00 84.62 69 ASN A O 1
ATOM 538 N N . GLU A 1 70 ? 83.544 1.819 -113.104 1.00 87.50 70 GLU A N 1
ATOM 539 C CA . GLU A 1 70 ? 83.956 1.988 -111.709 1.00 87.50 70 GLU A CA 1
ATOM 540 C C . GLU A 1 70 ? 83.125 3.060 -110.993 1.00 87.50 70 GLU A C 1
ATOM 542 O O . GLU A 1 70 ? 82.670 2.843 -109.872 1.00 87.50 70 GLU A O 1
ATOM 547 N N . TRP A 1 71 ? 82.806 4.167 -111.666 1.00 88.56 71 TRP A N 1
ATOM 548 C CA . TRP A 1 71 ? 81.870 5.164 -111.147 1.00 88.56 71 TRP A CA 1
ATOM 549 C C . TRP A 1 71 ? 80.460 4.590 -110.938 1.00 88.56 71 TRP A C 1
ATOM 551 O O . TRP A 1 71 ? 79.850 4.821 -109.892 1.00 88.56 71 TRP A O 1
ATOM 561 N N . CYS A 1 72 ? 79.956 3.787 -111.883 1.00 88.19 72 CYS A N 1
ATOM 562 C CA . CYS A 1 72 ? 78.686 3.071 -111.739 1.00 88.19 72 CYS A CA 1
ATOM 563 C C . CYS A 1 72 ? 78.699 2.089 -110.553 1.00 88.19 72 CYS A C 1
ATOM 565 O O . CYS A 1 72 ? 77.708 2.005 -109.824 1.00 88.19 72 CYS A O 1
ATOM 567 N N . LEU A 1 73 ? 79.805 1.370 -110.326 1.00 90.31 73 LEU A N 1
ATOM 568 C CA . LEU A 1 73 ? 79.971 0.477 -109.173 1.00 90.31 73 LEU A CA 1
ATOM 569 C C . LEU A 1 73 ? 80.004 1.257 -107.856 1.00 90.31 73 LEU A C 1
ATOM 571 O O . LEU A 1 73 ? 79.255 0.920 -106.943 1.00 90.31 73 LEU A O 1
ATOM 575 N N . GLN A 1 74 ? 80.771 2.346 -107.779 1.00 91.19 74 GLN A N 1
ATOM 576 C CA . GLN A 1 74 ? 80.817 3.210 -106.596 1.00 91.19 74 GLN A CA 1
ATOM 577 C C . GLN A 1 74 ? 79.453 3.834 -106.282 1.00 91.19 74 GLN A C 1
ATOM 579 O O . GLN A 1 74 ? 79.067 3.929 -105.118 1.00 91.19 74 GLN A O 1
ATOM 584 N N . LEU A 1 75 ? 78.698 4.257 -107.300 1.00 90.56 75 LEU A N 1
ATOM 585 C CA . LEU A 1 75 ? 77.326 4.738 -107.126 1.00 90.56 75 LEU A CA 1
ATOM 586 C C . LEU A 1 75 ? 76.413 3.642 -106.589 1.00 90.56 75 LEU A C 1
ATOM 588 O O . LEU A 1 75 ? 75.667 3.882 -105.642 1.00 90.56 75 LEU A O 1
ATOM 592 N N . LYS A 1 76 ? 76.484 2.440 -107.167 1.00 91.81 76 LYS A N 1
ATOM 593 C CA . LYS A 1 76 ? 75.706 1.288 -106.708 1.00 91.81 76 LYS A CA 1
ATOM 594 C C . LYS A 1 76 ? 76.024 0.954 -105.252 1.00 91.81 76 LYS A C 1
ATOM 596 O O . LYS A 1 76 ? 75.095 0.800 -104.469 1.00 91.81 76 LYS A O 1
ATOM 601 N N . GLU A 1 77 ? 77.298 0.888 -104.879 1.00 92.81 77 GLU A N 1
ATOM 602 C CA . GLU A 1 77 ? 77.732 0.627 -103.503 1.00 92.81 77 GLU A CA 1
ATOM 603 C C . GLU A 1 77 ? 77.290 1.731 -102.543 1.00 92.81 77 GLU A C 1
ATOM 605 O O 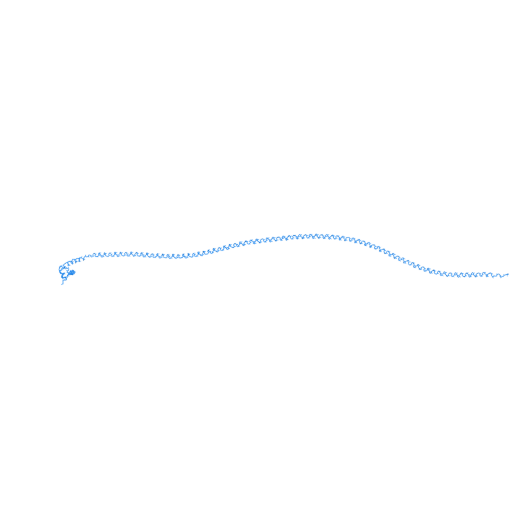. GLU A 1 77 ? 76.794 1.425 -101.460 1.00 92.81 77 GLU A O 1
ATOM 610 N N . LYS A 1 78 ? 77.394 3.007 -102.938 1.00 92.88 78 LYS A N 1
ATOM 611 C CA . LYS A 1 78 ? 76.893 4.132 -102.136 1.00 92.88 78 LYS A CA 1
ATOM 612 C C . LYS A 1 78 ? 75.392 4.024 -101.895 1.00 92.88 78 LYS A C 1
ATOM 614 O O . LYS A 1 78 ? 74.981 4.057 -100.741 1.00 92.88 78 LYS A O 1
ATOM 619 N N . PHE A 1 79 ? 74.589 3.825 -102.942 1.00 92.12 79 PHE A N 1
ATOM 620 C CA . PHE A 1 79 ? 73.139 3.671 -102.797 1.00 92.12 79 PHE A CA 1
ATOM 621 C C . PHE A 1 79 ? 72.758 2.413 -102.011 1.00 92.12 79 PHE A C 1
ATOM 623 O O . PHE A 1 79 ? 71.825 2.455 -101.216 1.00 92.12 79 PHE A O 1
ATOM 630 N N . GLN A 1 80 ? 73.475 1.299 -102.187 1.00 93.31 80 GLN A N 1
ATOM 631 C CA . GLN A 1 80 ? 73.243 0.076 -101.413 1.00 93.31 80 GLN A CA 1
ATOM 632 C C . GLN A 1 80 ? 73.615 0.254 -99.940 1.00 93.31 80 GLN A C 1
ATOM 634 O O . GLN A 1 80 ? 72.864 -0.183 -99.074 1.00 93.31 80 GLN A O 1
ATOM 639 N N . SER A 1 81 ? 74.737 0.913 -99.647 1.00 92.56 81 SER A N 1
ATOM 640 C CA . SER A 1 81 ? 75.154 1.224 -98.279 1.00 92.56 81 SER A CA 1
ATOM 641 C C . SER A 1 81 ? 74.188 2.200 -97.611 1.00 92.56 81 SER A C 1
ATOM 643 O O . SER A 1 81 ? 73.826 2.001 -96.455 1.00 92.56 81 SER A O 1
ATOM 645 N N . GLU A 1 82 ? 73.728 3.223 -98.330 1.00 93.38 82 GLU A N 1
ATOM 646 C CA . GLU A 1 82 ? 72.750 4.186 -97.825 1.00 93.38 82 GLU A CA 1
ATOM 647 C C . GLU A 1 82 ? 71.385 3.529 -97.581 1.00 93.38 82 GLU A C 1
ATOM 649 O O . GLU A 1 82 ? 70.810 3.708 -96.510 1.00 93.38 82 GLU A O 1
ATOM 654 N N . ALA A 1 83 ? 70.912 2.680 -98.498 1.00 91.62 83 ALA A N 1
ATOM 655 C CA . ALA A 1 83 ? 69.691 1.898 -98.307 1.00 91.62 83 ALA A CA 1
ATOM 656 C C . ALA A 1 83 ? 69.811 0.882 -97.157 1.00 91.62 83 ALA A C 1
ATOM 658 O O . ALA A 1 83 ? 68.845 0.658 -96.428 1.00 91.62 83 ALA A O 1
ATOM 659 N N . ALA A 1 84 ? 70.982 0.262 -96.972 1.00 93.00 84 ALA A N 1
ATOM 660 C CA . ALA A 1 84 ? 71.235 -0.638 -95.849 1.00 93.00 84 ALA A CA 1
ATOM 661 C C . ALA A 1 84 ? 71.181 0.115 -94.514 1.00 93.00 84 ALA A C 1
ATOM 663 O O . ALA A 1 84 ? 70.457 -0.311 -93.619 1.00 93.00 84 ALA A O 1
ATOM 664 N N . LYS A 1 85 ? 71.849 1.273 -94.414 1.00 94.56 85 LYS A N 1
ATOM 665 C CA . LYS A 1 85 ? 71.794 2.137 -93.224 1.00 94.56 85 LYS A CA 1
ATOM 666 C C . LYS A 1 85 ? 70.373 2.601 -92.917 1.00 94.56 85 LYS A C 1
ATOM 668 O O . LYS A 1 85 ? 69.928 2.467 -91.787 1.00 94.56 85 LYS A O 1
ATOM 673 N N . GLN A 1 86 ? 69.632 3.067 -93.923 1.00 95.19 86 GLN A N 1
ATOM 674 C CA . GLN A 1 86 ? 68.232 3.464 -93.741 1.00 95.19 86 GLN A CA 1
ATOM 675 C C . GLN A 1 86 ? 67.359 2.302 -93.252 1.00 95.19 86 GLN A C 1
ATOM 677 O O . GLN A 1 86 ? 66.516 2.498 -92.381 1.00 95.19 86 GLN A O 1
ATOM 682 N N . ASN A 1 87 ? 67.557 1.087 -93.772 1.00 93.25 87 ASN A N 1
ATOM 683 C CA . ASN A 1 87 ? 66.840 -0.090 -93.280 1.00 93.25 87 ASN A CA 1
ATOM 684 C C . ASN A 1 87 ? 67.232 -0.445 -91.841 1.00 93.25 87 ASN A C 1
ATOM 686 O O . ASN A 1 87 ? 66.353 -0.788 -91.055 1.00 93.25 87 ASN A O 1
ATOM 690 N N . GLU A 1 88 ? 68.514 -0.364 -91.481 1.00 94.81 88 GLU A N 1
ATOM 691 C CA . GLU A 1 88 ? 68.977 -0.581 -90.105 1.00 94.81 88 GLU A CA 1
ATOM 692 C C . GLU A 1 88 ? 68.361 0.436 -89.135 1.00 94.81 88 GLU A C 1
ATOM 694 O O . GLU A 1 88 ? 67.828 0.038 -88.097 1.00 94.81 88 GLU A O 1
ATOM 699 N N . ASP A 1 89 ? 68.344 1.721 -89.500 1.00 95.19 89 ASP A N 1
ATOM 700 C CA . ASP A 1 89 ? 67.734 2.790 -88.705 1.00 95.19 89 ASP A CA 1
ATOM 701 C C . ASP A 1 89 ? 66.222 2.569 -88.539 1.00 95.19 89 ASP A C 1
ATOM 703 O O . ASP A 1 89 ? 65.711 2.573 -87.416 1.00 95.19 89 ASP A O 1
ATOM 707 N N . LEU A 1 90 ? 65.505 2.271 -89.631 1.00 95.62 90 LEU A N 1
ATOM 708 C CA . LEU A 1 90 ? 64.074 1.947 -89.590 1.00 95.62 90 LEU A CA 1
ATOM 709 C C . LEU A 1 90 ? 63.790 0.687 -88.763 1.00 95.62 90 LEU A C 1
ATOM 711 O O . LEU A 1 90 ? 62.792 0.629 -88.044 1.00 95.62 90 LEU A O 1
ATOM 715 N N . HIS A 1 91 ? 64.654 -0.329 -88.822 1.00 94.94 91 HIS A N 1
ATOM 716 C CA . HIS A 1 91 ? 64.532 -1.519 -87.982 1.00 94.94 91 HIS A CA 1
ATOM 717 C C . HIS A 1 91 ? 64.762 -1.203 -86.502 1.00 94.94 91 HIS A C 1
ATOM 719 O O . HIS A 1 91 ? 64.039 -1.730 -85.650 1.00 94.94 91 HIS A O 1
ATOM 725 N N . ALA A 1 92 ? 65.723 -0.338 -86.181 1.00 95.19 92 ALA A N 1
ATOM 726 C CA . ALA A 1 92 ? 65.968 0.108 -84.817 1.00 95.19 92 ALA A CA 1
ATOM 727 C C . ALA A 1 92 ? 64.784 0.925 -84.274 1.00 95.19 92 ALA A C 1
ATOM 729 O O . ALA A 1 92 ? 64.342 0.688 -83.147 1.00 95.19 92 ALA A O 1
ATOM 730 N N . GLU A 1 93 ? 64.222 1.835 -85.072 1.00 96.44 93 GLU A N 1
ATOM 731 C CA . GLU A 1 93 ? 63.011 2.585 -84.722 1.00 96.44 93 GLU A CA 1
ATOM 732 C C . GLU A 1 93 ? 61.802 1.666 -84.546 1.00 96.44 93 GLU A C 1
ATOM 734 O O . GLU A 1 93 ? 61.114 1.746 -83.529 1.00 96.44 93 GLU A O 1
ATOM 739 N N . LEU A 1 94 ? 61.586 0.725 -85.469 1.00 95.81 94 LEU A N 1
ATOM 740 C CA . LEU A 1 94 ? 60.509 -0.258 -85.369 1.00 95.81 94 LEU A CA 1
ATOM 741 C C . LEU A 1 94 ? 60.638 -1.114 -84.103 1.00 95.81 94 LEU A C 1
ATOM 743 O O . LEU A 1 94 ? 59.634 -1.445 -83.475 1.00 95.81 94 LEU A O 1
ATOM 747 N N . THR A 1 95 ? 61.862 -1.481 -83.722 1.00 95.81 95 THR A N 1
ATOM 748 C CA . THR A 1 95 ? 62.118 -2.250 -82.498 1.00 95.81 95 THR A CA 1
ATOM 749 C C . THR A 1 95 ? 61.792 -1.418 -81.259 1.00 95.81 95 THR A C 1
ATOM 751 O O . THR A 1 95 ? 61.043 -1.885 -80.403 1.00 95.81 95 THR A O 1
ATOM 754 N N . LYS A 1 96 ? 62.234 -0.154 -81.210 1.00 96.81 96 LYS A N 1
ATOM 755 C CA . LYS A 1 96 ? 61.897 0.779 -80.121 1.00 96.81 96 LYS A CA 1
ATOM 756 C C . LYS A 1 96 ? 60.392 1.017 -80.003 1.00 96.81 96 LYS A C 1
ATOM 758 O O . LYS A 1 96 ? 59.861 1.045 -78.896 1.00 96.81 96 LYS A O 1
ATOM 763 N N . GLU A 1 97 ? 59.686 1.182 -81.119 1.00 95.75 97 GLU A N 1
ATOM 764 C CA . GLU A 1 97 ? 58.231 1.366 -81.097 1.00 95.75 97 GLU A CA 1
ATOM 765 C C . GLU A 1 97 ? 57.495 0.094 -80.659 1.00 95.75 97 GLU A C 1
ATOM 767 O O . GLU A 1 97 ? 56.537 0.178 -79.891 1.00 95.75 97 GLU A O 1
ATOM 772 N N . LYS A 1 98 ? 57.975 -1.097 -81.039 1.00 96.31 98 LYS A N 1
ATOM 773 C CA . LYS A 1 98 ? 57.441 -2.369 -80.521 1.00 96.31 98 LYS A CA 1
ATOM 774 C C . LYS A 1 98 ? 57.648 -2.517 -79.014 1.00 96.31 98 LYS A C 1
ATOM 776 O O . LYS A 1 98 ? 56.736 -2.963 -78.322 1.00 96.31 98 LYS A O 1
ATOM 781 N N . GLU A 1 99 ? 58.811 -2.127 -78.498 1.00 96.94 99 GLU A N 1
ATOM 782 C CA . GLU A 1 99 ? 59.092 -2.124 -77.057 1.00 96.94 99 GLU A CA 1
ATOM 783 C C . GLU A 1 99 ? 58.170 -1.153 -76.310 1.00 96.94 99 GLU A C 1
ATOM 785 O O . GLU A 1 99 ? 57.546 -1.536 -75.319 1.00 96.94 99 GLU A O 1
ATOM 790 N N . LYS A 1 100 ? 57.997 0.076 -76.818 1.00 97.19 100 LYS A N 1
ATOM 791 C CA . LYS A 1 100 ? 57.039 1.044 -76.255 1.00 97.19 100 LYS A CA 1
ATOM 792 C C . LYS A 1 100 ? 55.610 0.512 -76.285 1.00 97.19 100 LYS A C 1
ATOM 794 O O . LYS A 1 100 ? 54.887 0.653 -75.303 1.00 97.19 100 LYS A O 1
ATOM 799 N N . GLN A 1 101 ? 55.195 -0.120 -77.383 1.00 96.50 101 GLN A N 1
ATOM 800 C CA . GLN A 1 101 ? 53.868 -0.719 -77.501 1.00 96.50 101 GLN A CA 1
ATOM 801 C C . GLN A 1 101 ? 53.660 -1.837 -76.471 1.00 96.50 101 GLN A C 1
ATOM 803 O O . GLN A 1 101 ? 52.605 -1.893 -75.838 1.00 96.50 101 GLN A O 1
ATOM 808 N N . ALA A 1 102 ? 54.661 -2.698 -76.269 1.00 96.69 102 ALA A N 1
ATOM 809 C CA . ALA A 1 102 ? 54.619 -3.735 -75.244 1.00 96.69 102 ALA A CA 1
ATOM 810 C C . ALA A 1 102 ? 54.528 -3.132 -73.832 1.00 96.69 102 ALA A C 1
ATOM 812 O O . ALA A 1 102 ? 53.717 -3.591 -73.026 1.00 96.69 102 ALA A O 1
ATOM 813 N N . GLN A 1 103 ? 55.284 -2.064 -73.555 1.00 96.94 103 GLN A N 1
ATOM 814 C CA . GLN A 1 103 ? 55.237 -1.369 -72.268 1.00 96.94 103 GLN A CA 1
ATOM 815 C C . GLN A 1 103 ? 53.869 -0.728 -72.013 1.00 96.94 103 GLN A C 1
ATOM 817 O O . GLN A 1 103 ? 53.274 -0.945 -70.959 1.00 96.94 103 GLN A O 1
ATOM 822 N N . PHE A 1 104 ? 53.318 -0.005 -72.993 1.00 97.56 104 PHE A N 1
ATOM 823 C CA . PHE A 1 104 ? 51.979 0.574 -72.875 1.00 97.56 104 PHE A CA 1
ATOM 824 C C . PHE A 1 104 ? 50.903 -0.491 -72.672 1.00 97.56 104 PHE A C 1
ATOM 826 O O . PHE A 1 104 ? 49.949 -0.262 -71.929 1.00 97.56 104 PHE A O 1
ATOM 833 N N . GLN A 1 105 ? 51.048 -1.660 -73.300 1.00 96.31 105 GLN A N 1
ATOM 834 C CA . GLN A 1 105 ? 50.124 -2.766 -73.089 1.00 96.31 105 GLN A CA 1
ATOM 835 C C . GLN A 1 105 ? 50.232 -3.320 -71.661 1.00 96.31 105 GLN A C 1
ATOM 837 O O . GLN A 1 105 ? 49.206 -3.511 -71.012 1.00 96.31 105 GLN A O 1
ATOM 842 N N . GLN A 1 106 ? 51.450 -3.489 -71.138 1.00 97.75 106 GLN A N 1
ATOM 843 C CA . GLN A 1 106 ? 51.664 -3.913 -69.754 1.00 97.75 106 GLN A CA 1
ATOM 844 C C . GLN A 1 106 ? 51.070 -2.914 -68.750 1.00 97.75 106 GLN A C 1
ATOM 846 O O . GLN A 1 106 ? 50.405 -3.318 -67.798 1.00 97.75 106 GLN A O 1
ATOM 851 N N . ASP A 1 107 ? 51.290 -1.615 -68.951 1.00 97.12 107 ASP A N 1
ATOM 852 C CA . ASP A 1 107 ? 50.787 -0.582 -68.042 1.00 97.12 107 ASP A CA 1
ATOM 853 C C . ASP A 1 107 ? 49.259 -0.471 -68.101 1.00 97.12 107 ASP A C 1
ATOM 855 O O . ASP A 1 107 ? 48.606 -0.326 -67.068 1.00 97.12 107 ASP A O 1
ATOM 859 N N . LYS A 1 108 ? 48.668 -0.641 -69.289 1.00 97.56 108 LYS A N 1
ATOM 860 C CA . LYS A 1 108 ? 47.215 -0.739 -69.460 1.00 97.56 108 LYS A CA 1
ATOM 861 C C . LYS A 1 108 ? 46.624 -1.931 -68.707 1.00 97.56 108 LYS A C 1
ATOM 863 O O . LYS A 1 108 ? 45.553 -1.798 -68.118 1.00 97.56 108 LYS A O 1
ATOM 868 N N . ASP A 1 109 ? 47.289 -3.082 -68.730 1.00 97.44 109 ASP A N 1
ATOM 869 C CA . ASP A 1 109 ? 46.813 -4.273 -68.024 1.00 97.44 109 ASP A CA 1
ATOM 870 C C . ASP A 1 109 ? 46.963 -4.119 -66.499 1.00 97.44 109 ASP A C 1
ATOM 872 O O . ASP A 1 109 ? 46.005 -4.384 -65.777 1.00 97.44 109 ASP A O 1
ATOM 876 N N . LYS A 1 110 ? 48.063 -3.526 -66.005 1.00 97.75 110 LYS A N 1
ATOM 877 C CA . LYS A 1 110 ? 48.196 -3.150 -64.581 1.00 97.75 110 LYS A CA 1
ATOM 878 C C . LYS A 1 110 ? 47.075 -2.214 -64.121 1.00 97.75 110 LYS A C 1
ATOM 880 O O . LYS A 1 110 ? 46.452 -2.454 -63.091 1.00 97.75 110 LYS A O 1
ATOM 885 N N . GLN A 1 111 ? 46.780 -1.170 -64.898 1.00 97.56 111 GLN A N 1
ATOM 886 C CA . GLN A 1 111 ? 45.702 -0.230 -64.576 1.00 97.56 111 GLN A CA 1
ATOM 887 C C . GLN A 1 111 ? 44.323 -0.904 -64.574 1.00 97.56 111 GLN A C 1
ATOM 889 O O . GLN A 1 111 ? 43.470 -0.564 -63.754 1.00 97.56 111 GLN A O 1
ATOM 894 N N . ARG A 1 112 ? 44.085 -1.872 -65.468 1.00 98.00 112 ARG A N 1
ATOM 895 C CA . ARG A 1 112 ? 42.848 -2.670 -65.468 1.00 98.00 112 ARG A CA 1
ATOM 896 C C . ARG A 1 112 ? 42.714 -3.514 -64.206 1.00 98.00 112 ARG A C 1
ATOM 898 O O . ARG A 1 112 ? 41.629 -3.531 -63.625 1.00 98.00 112 ARG A O 1
ATOM 905 N N . ASP A 1 113 ? 43.790 -4.159 -63.770 1.00 97.69 113 ASP A N 1
ATOM 906 C CA . ASP A 1 113 ? 43.793 -4.964 -62.547 1.00 97.69 113 ASP A CA 1
ATOM 907 C C . ASP A 1 113 ? 43.573 -4.094 -61.301 1.00 97.69 113 ASP A C 1
ATOM 909 O O . ASP A 1 113 ? 42.788 -4.443 -60.415 1.00 97.69 113 ASP A O 1
ATOM 913 N N . GLU A 1 114 ? 44.193 -2.912 -61.250 1.00 97.88 114 GLU A N 1
ATOM 914 C CA . GLU A 1 114 ? 43.968 -1.930 -60.186 1.00 97.88 114 GLU A CA 1
ATOM 915 C C . GLU A 1 114 ? 42.512 -1.448 -60.148 1.00 97.88 114 GLU A C 1
ATOM 917 O O . GLU A 1 114 ? 41.904 -1.410 -59.074 1.00 97.88 114 GLU A O 1
ATOM 922 N N . LEU A 1 115 ? 41.916 -1.138 -61.306 1.00 97.38 115 LEU A N 1
ATOM 923 C CA . LEU A 1 115 ? 40.501 -0.768 -61.400 1.00 97.38 115 LEU A CA 1
ATOM 924 C C . LEU A 1 115 ? 39.587 -1.904 -60.930 1.00 97.38 115 LEU A C 1
ATOM 926 O O . LEU A 1 115 ? 38.656 -1.655 -60.163 1.00 97.38 115 LEU A O 1
ATOM 930 N N . ALA A 1 116 ? 39.857 -3.146 -61.337 1.00 97.38 116 ALA A N 1
ATOM 931 C CA . ALA A 1 116 ? 39.092 -4.310 -60.898 1.00 97.38 116 ALA A CA 1
ATOM 932 C C . ALA A 1 116 ? 39.174 -4.502 -59.372 1.00 97.38 116 ALA A C 1
ATOM 934 O O . ALA A 1 116 ? 38.149 -4.700 -58.716 1.00 97.38 116 ALA A O 1
ATOM 935 N N . ASN A 1 117 ? 40.366 -4.356 -58.788 1.00 97.94 117 ASN A N 1
ATOM 936 C CA . ASN A 1 117 ? 40.575 -4.424 -57.341 1.00 97.94 117 ASN A CA 1
ATOM 937 C C . ASN A 1 117 ? 39.822 -3.307 -56.595 1.00 97.94 117 ASN A C 1
ATOM 939 O O . ASN A 1 117 ? 39.163 -3.552 -55.584 1.00 97.94 117 ASN A O 1
ATOM 943 N N . MET A 1 118 ? 39.866 -2.073 -57.102 1.00 97.94 118 MET A N 1
ATOM 944 C CA . MET A 1 118 ? 39.125 -0.957 -56.506 1.00 97.94 118 MET A CA 1
ATOM 945 C C . MET A 1 118 ? 37.609 -1.149 -56.613 1.00 97.94 118 MET A C 1
ATOM 947 O O . MET A 1 118 ? 36.890 -0.846 -55.660 1.00 97.94 118 MET A O 1
ATOM 951 N N . HIS A 1 119 ? 37.112 -1.704 -57.720 1.00 97.69 119 HIS A N 1
ATOM 952 C CA . HIS A 1 119 ? 35.702 -2.069 -57.856 1.00 97.69 119 HIS A CA 1
ATOM 953 C C . HIS A 1 119 ? 35.276 -3.146 -56.852 1.00 97.69 119 HIS A C 1
ATOM 955 O O . HIS A 1 119 ? 34.209 -3.004 -56.251 1.00 97.69 119 HIS A O 1
ATOM 961 N N . ALA A 1 120 ? 36.107 -4.165 -56.616 1.00 97.88 120 ALA A N 1
ATOM 962 C CA . ALA A 1 120 ? 35.843 -5.185 -55.602 1.00 97.88 120 ALA A CA 1
ATOM 963 C C . ALA A 1 120 ? 35.761 -4.574 -54.191 1.00 97.88 120 ALA A C 1
ATOM 965 O O . ALA A 1 120 ? 34.765 -4.759 -53.494 1.00 97.88 120 ALA A O 1
ATOM 966 N N . LYS A 1 121 ? 36.735 -3.733 -53.812 1.00 98.25 121 LYS A N 1
ATOM 967 C CA . LYS A 1 121 ? 36.723 -3.020 -52.520 1.00 98.25 121 LYS A CA 1
ATOM 968 C C . LYS A 1 121 ? 35.501 -2.115 -52.354 1.00 98.25 121 LYS A C 1
ATOM 970 O O . LYS A 1 121 ? 34.937 -2.024 -51.267 1.00 98.25 121 LYS A O 1
ATOM 975 N N . LEU A 1 122 ? 35.074 -1.435 -53.420 1.00 98.00 122 LEU A N 1
ATOM 976 C CA . LEU A 1 122 ? 33.862 -0.612 -53.394 1.00 98.00 122 LEU A CA 1
ATOM 977 C C . LEU A 1 122 ? 32.594 -1.448 -53.190 1.00 98.00 122 LEU A C 1
ATOM 979 O O . LEU A 1 122 ? 31.677 -0.980 -52.517 1.00 98.00 122 LEU A O 1
ATOM 983 N N . ALA A 1 123 ? 32.527 -2.657 -53.751 1.00 97.62 123 ALA A N 1
ATOM 984 C CA . ALA A 1 123 ? 31.410 -3.569 -53.525 1.00 97.62 123 ALA A CA 1
ATOM 985 C C . ALA A 1 123 ? 31.354 -4.025 -52.057 1.00 97.62 123 ALA A C 1
ATOM 987 O O . ALA A 1 123 ? 30.322 -3.863 -51.412 1.00 97.62 123 ALA A O 1
ATOM 988 N N . GLU A 1 124 ? 32.483 -4.456 -51.488 1.00 98.19 124 GLU A N 1
ATOM 989 C CA . GLU A 1 124 ? 32.574 -4.845 -50.071 1.00 98.19 124 GLU A CA 1
ATOM 990 C C . GLU A 1 124 ? 32.198 -3.694 -49.120 1.00 98.19 124 GLU A C 1
ATOM 992 O O . GLU A 1 124 ? 31.474 -3.872 -48.134 1.00 98.19 124 GLU A O 1
ATOM 997 N N . LEU A 1 125 ? 32.650 -2.472 -49.421 1.00 98.12 125 LEU A N 1
ATOM 998 C CA . LEU A 1 125 ? 32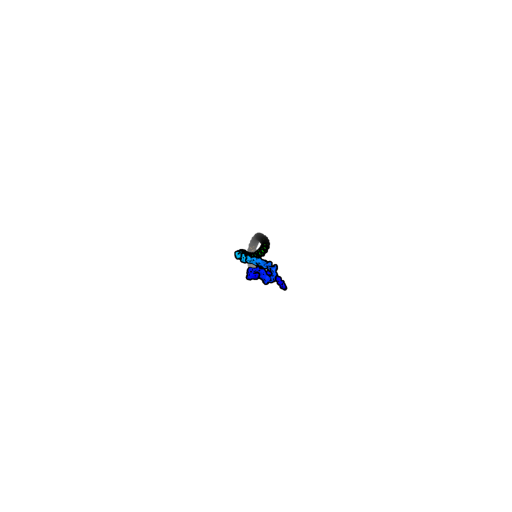.286 -1.290 -48.638 1.00 98.12 125 LEU A CA 1
ATOM 999 C C . LEU A 1 125 ? 30.789 -0.970 -48.728 1.00 98.12 125 LEU A C 1
ATOM 1001 O O . LEU A 1 125 ? 30.191 -0.574 -47.731 1.00 98.12 125 LEU A O 1
ATOM 1005 N N . ARG A 1 126 ? 30.157 -1.167 -49.888 1.00 98.38 126 ARG A N 1
ATOM 1006 C CA . ARG A 1 126 ? 28.702 -0.996 -50.026 1.00 98.38 126 ARG A CA 1
ATOM 1007 C C . ARG A 1 126 ? 27.934 -2.016 -49.193 1.00 98.38 126 ARG A C 1
ATOM 1009 O O . ARG A 1 126 ? 26.991 -1.629 -48.505 1.00 98.38 126 ARG A O 1
ATOM 1016 N N . ASP A 1 127 ? 28.366 -3.272 -49.193 1.00 98.25 127 ASP A N 1
ATOM 1017 C CA . ASP A 1 127 ? 27.725 -4.327 -48.404 1.00 98.25 127 ASP A CA 1
ATOM 1018 C C . ASP A 1 127 ? 27.850 -4.055 -46.899 1.00 98.25 127 ASP A C 1
ATOM 1020 O O . ASP A 1 127 ? 26.867 -4.135 -46.158 1.00 98.25 127 ASP A O 1
ATOM 1024 N N . THR A 1 128 ? 29.036 -3.644 -46.439 1.00 98.31 128 THR A N 1
ATOM 1025 C CA . THR A 1 128 ? 29.247 -3.286 -45.026 1.00 98.31 128 THR A CA 1
ATOM 1026 C C . THR A 1 128 ? 28.455 -2.049 -44.599 1.00 98.31 128 THR A C 1
ATOM 1028 O O . THR A 1 128 ? 27.954 -2.014 -43.472 1.00 98.31 128 THR A O 1
ATOM 1031 N N . VAL A 1 129 ? 28.295 -1.045 -45.470 1.00 98.38 129 VAL A N 1
ATOM 1032 C CA . VAL A 1 129 ? 27.415 0.106 -45.209 1.00 98.38 129 VAL A CA 1
ATOM 1033 C C . VAL A 1 129 ? 25.961 -0.344 -45.105 1.00 98.38 129 VAL A C 1
ATOM 1035 O O . VAL A 1 129 ? 25.311 -0.011 -44.116 1.00 98.38 129 VAL A O 1
ATOM 1038 N N . SER A 1 130 ? 25.477 -1.161 -46.043 1.00 97.50 130 SER A N 1
ATOM 1039 C CA . SER A 1 130 ? 24.097 -1.656 -46.022 1.00 97.50 130 SER A CA 1
ATOM 1040 C C . SER A 1 130 ? 23.789 -2.460 -44.752 1.00 97.50 130 SER A C 1
ATOM 1042 O O . SER A 1 130 ? 22.741 -2.274 -44.130 1.00 97.50 130 SER A O 1
ATOM 1044 N N . GLU A 1 131 ? 24.715 -3.307 -44.294 1.00 98.31 131 GLU A N 1
ATOM 1045 C CA . GLU A 1 131 ? 24.521 -4.056 -43.047 1.00 98.31 131 GLU A CA 1
ATOM 1046 C C . GLU A 1 131 ? 24.526 -3.139 -41.812 1.00 98.31 131 GLU A C 1
ATOM 1048 O O . GLU A 1 131 ? 23.725 -3.320 -40.887 1.00 98.31 131 GLU A O 1
ATOM 1053 N N . ARG A 1 132 ? 25.375 -2.103 -41.800 1.00 98.00 132 ARG A N 1
ATOM 1054 C CA . ARG A 1 132 ? 25.373 -1.094 -40.729 1.00 98.00 132 ARG A CA 1
ATOM 1055 C C . ARG A 1 132 ? 24.082 -0.283 -40.704 1.00 98.00 132 ARG A C 1
ATOM 1057 O O . ARG A 1 132 ? 23.570 -0.032 -39.616 1.00 98.00 132 ARG A O 1
ATOM 1064 N N . GLU A 1 133 ? 23.532 0.084 -41.856 1.00 98.56 133 GLU A N 1
ATOM 1065 C CA . GLU A 1 133 ? 22.236 0.767 -41.957 1.00 98.56 133 GLU A CA 1
ATOM 1066 C C . GLU A 1 133 ? 21.112 -0.096 -41.371 1.00 98.56 133 GLU A C 1
ATOM 1068 O O . GLU A 1 133 ? 20.386 0.358 -40.485 1.00 98.56 133 GLU A O 1
ATOM 1073 N N . ARG A 1 134 ? 21.052 -1.386 -41.730 1.00 98.38 134 ARG A N 1
ATOM 1074 C CA . ARG A 1 134 ? 20.096 -2.337 -41.131 1.00 98.38 134 ARG A CA 1
ATOM 1075 C C . ARG A 1 134 ? 20.267 -2.468 -39.620 1.00 98.38 134 ARG A C 1
ATOM 1077 O O . ARG A 1 134 ? 19.289 -2.612 -38.886 1.00 98.38 134 ARG A O 1
ATOM 1084 N N . HIS A 1 135 ? 21.503 -2.463 -39.121 1.00 98.44 135 HIS A N 1
ATOM 1085 C CA . HIS A 1 135 ? 21.762 -2.479 -37.681 1.00 98.44 135 HIS A CA 1
ATOM 1086 C C . HIS A 1 135 ? 21.273 -1.191 -36.996 1.00 98.44 135 HIS A C 1
ATOM 1088 O O . HIS A 1 135 ? 20.649 -1.267 -35.937 1.00 98.44 135 HIS A O 1
ATOM 1094 N N . ILE A 1 136 ? 21.504 -0.022 -37.601 1.00 98.31 136 ILE A N 1
ATOM 1095 C CA . ILE A 1 136 ? 20.999 1.265 -37.099 1.00 98.31 136 ILE A CA 1
ATOM 1096 C C . ILE A 1 136 ? 19.472 1.251 -37.029 1.00 98.31 136 ILE A C 1
ATOM 1098 O O . ILE A 1 136 ? 18.917 1.652 -36.005 1.00 98.31 136 ILE A O 1
ATOM 1102 N N . ASP A 1 137 ? 18.793 0.755 -38.060 1.00 98.38 137 ASP A N 1
ATOM 1103 C CA . ASP A 1 137 ? 17.331 0.698 -38.074 1.00 98.38 137 ASP A CA 1
ATOM 1104 C C . ASP A 1 137 ? 16.785 -0.257 -37.007 1.00 98.38 137 ASP A C 1
ATOM 1106 O O . ASP A 1 137 ? 15.892 0.130 -36.253 1.00 98.38 137 ASP A O 1
ATOM 1110 N N . ARG A 1 138 ? 17.399 -1.437 -36.823 1.00 98.50 138 ARG A N 1
ATOM 1111 C CA . ARG A 1 138 ? 17.073 -2.337 -35.698 1.00 98.50 138 ARG A CA 1
ATOM 1112 C C . ARG A 1 138 ? 17.204 -1.626 -34.348 1.00 98.50 138 ARG A C 1
ATOM 1114 O O . ARG A 1 138 ? 16.276 -1.663 -33.542 1.00 98.50 138 ARG A O 1
ATOM 1121 N N . LYS A 1 139 ? 18.314 -0.914 -34.114 1.00 98.38 139 LYS A N 1
ATOM 1122 C CA . LYS A 1 139 ? 18.529 -0.162 -32.865 1.00 98.38 139 LYS A CA 1
ATOM 1123 C C . LYS A 1 139 ? 17.562 1.005 -32.687 1.00 98.38 139 LYS A C 1
ATOM 1125 O O . LYS A 1 139 ? 17.162 1.284 -31.559 1.00 98.38 139 LYS A O 1
ATOM 1130 N N . ARG A 1 140 ? 17.141 1.668 -33.764 1.00 98.38 140 ARG A N 1
ATOM 1131 C CA . ARG A 1 140 ? 16.094 2.701 -33.709 1.00 98.38 140 ARG A CA 1
ATOM 1132 C C . ARG A 1 140 ? 14.749 2.112 -33.294 1.00 98.38 140 ARG A C 1
ATOM 1134 O O . ARG A 1 140 ? 14.078 2.710 -32.453 1.00 98.38 140 ARG A O 1
ATOM 1141 N N . THR A 1 141 ? 14.381 0.946 -33.824 1.00 98.44 141 THR A N 1
ATOM 1142 C CA . THR A 1 141 ? 13.151 0.243 -33.435 1.00 98.44 141 THR A CA 1
ATOM 1143 C C . THR A 1 141 ? 13.194 -0.196 -31.972 1.00 98.44 141 THR A C 1
ATOM 1145 O O . THR A 1 141 ? 12.263 0.123 -31.234 1.00 98.44 141 THR A O 1
ATOM 1148 N N . GLU A 1 142 ? 14.284 -0.830 -31.523 1.00 98.50 142 GLU A N 1
ATOM 1149 C CA . GLU A 1 142 ? 14.484 -1.204 -30.110 1.00 98.50 142 GLU A CA 1
ATOM 1150 C C . GLU A 1 142 ? 14.370 0.023 -29.186 1.00 98.50 142 GLU A C 1
ATOM 1152 O O . GLU A 1 142 ? 13.658 0.006 -28.184 1.00 98.50 142 GLU A O 1
ATOM 1157 N N . LEU A 1 143 ? 15.017 1.137 -29.545 1.00 98.00 143 LEU A N 1
ATOM 1158 C CA . LEU A 1 143 ? 14.964 2.375 -28.766 1.00 98.00 143 LEU A CA 1
ATOM 1159 C C . LEU A 1 143 ? 13.549 2.968 -28.712 1.00 98.00 143 LEU A C 1
ATOM 1161 O O . LEU A 1 143 ? 13.156 3.527 -27.686 1.00 98.00 143 LEU A O 1
ATOM 1165 N N . SER A 1 144 ? 12.775 2.855 -29.792 1.00 98.12 144 SER A N 1
ATOM 1166 C CA . SER A 1 144 ? 11.371 3.271 -29.807 1.00 98.12 144 SER A CA 1
ATOM 1167 C C . SER A 1 144 ? 10.514 2.404 -28.883 1.00 98.12 144 SER A C 1
ATOM 1169 O O . SER A 1 144 ? 9.707 2.951 -28.136 1.00 98.12 144 SER A O 1
ATOM 1171 N N . GLN A 1 145 ? 10.708 1.082 -28.889 1.00 98.38 145 GLN A N 1
ATOM 1172 C CA . GLN A 1 145 ? 9.990 0.154 -28.008 1.00 98.38 145 GLN A CA 1
ATOM 1173 C C . GLN A 1 145 ? 10.292 0.445 -26.535 1.00 98.38 145 GLN A C 1
ATOM 1175 O O . GLN A 1 145 ? 9.372 0.680 -25.755 1.00 98.38 145 GLN A O 1
ATOM 1180 N N . LEU A 1 146 ? 11.575 0.579 -26.181 1.00 98.38 146 LEU A N 1
ATOM 1181 C CA . LEU A 1 146 ? 12.000 0.912 -24.817 1.00 98.38 146 LEU A CA 1
ATOM 1182 C C . LEU A 1 146 ? 11.445 2.260 -24.334 1.00 98.38 146 LEU A C 1
ATOM 1184 O O . LEU A 1 146 ? 11.134 2.423 -23.154 1.00 98.38 146 LEU A O 1
ATOM 1188 N N . LYS A 1 147 ? 11.302 3.252 -25.223 1.00 98.19 147 LYS A N 1
ATOM 1189 C CA . LYS A 1 147 ? 10.662 4.533 -24.878 1.00 98.19 147 LYS A CA 1
ATOM 1190 C C . LYS A 1 147 ? 9.185 4.362 -24.530 1.00 98.19 147 LYS A C 1
ATOM 1192 O O . LYS A 1 147 ? 8.734 4.997 -23.575 1.00 98.19 147 LYS A O 1
ATOM 1197 N N . THR A 1 148 ? 8.461 3.535 -25.282 1.00 98.12 148 THR A N 1
ATOM 1198 C CA . THR A 1 148 ? 7.052 3.222 -25.015 1.00 98.12 148 THR A CA 1
ATOM 1199 C C . THR A 1 148 ? 6.908 2.469 -23.697 1.00 98.12 148 THR A C 1
ATOM 1201 O O . THR A 1 148 ? 6.175 2.925 -22.825 1.00 98.12 148 THR A O 1
ATOM 1204 N N . GLU A 1 149 ? 7.689 1.406 -23.487 1.00 98.25 149 GLU A N 1
ATOM 1205 C CA . GLU A 1 149 ? 7.689 0.640 -22.234 1.00 98.25 149 GLU A CA 1
ATOM 1206 C C . GLU A 1 149 ? 7.993 1.534 -21.026 1.00 98.25 149 GLU A C 1
ATOM 1208 O O . GLU A 1 149 ? 7.283 1.501 -20.022 1.00 98.25 149 GLU A O 1
ATOM 1213 N N . ARG A 1 150 ? 9.001 2.412 -21.128 1.00 98.06 150 ARG A N 1
ATOM 1214 C CA . ARG A 1 150 ? 9.325 3.375 -20.064 1.00 98.06 150 ARG A CA 1
ATOM 1215 C C . ARG A 1 150 ? 8.143 4.287 -19.733 1.00 98.06 150 ARG A C 1
ATOM 1217 O O . ARG A 1 150 ? 7.946 4.627 -18.567 1.00 98.06 150 ARG A O 1
ATOM 1224 N N . LEU A 1 151 ? 7.393 4.732 -20.742 1.00 98.25 151 LEU A N 1
ATOM 1225 C CA . LEU A 1 151 ? 6.218 5.577 -20.539 1.00 98.25 151 LEU A CA 1
ATOM 1226 C C . LEU A 1 151 ? 5.093 4.801 -19.842 1.00 98.25 151 LEU A C 1
ATOM 1228 O O . LEU A 1 151 ? 4.514 5.317 -18.889 1.00 98.25 151 LEU A O 1
ATOM 1232 N N . GLU A 1 152 ? 4.833 3.564 -20.262 1.00 98.19 152 GLU A N 1
ATOM 1233 C CA . GLU A 1 152 ? 3.831 2.692 -19.640 1.00 98.19 152 GLU A CA 1
ATOM 1234 C C . GLU A 1 152 ? 4.170 2.385 -18.178 1.00 98.19 152 GLU A C 1
ATOM 1236 O O . GLU A 1 152 ? 3.315 2.519 -17.301 1.00 98.19 152 GLU A O 1
ATOM 1241 N N . PHE A 1 153 ? 5.428 2.040 -17.880 1.00 98.31 153 PHE A N 1
ATOM 1242 C CA . PHE A 1 153 ? 5.881 1.828 -16.504 1.00 98.31 153 PHE A CA 1
ATOM 1243 C C . PHE A 1 153 ? 5.720 3.083 -15.650 1.00 98.31 153 PHE A C 1
ATOM 1245 O O . PHE A 1 153 ? 5.262 2.991 -14.512 1.00 98.31 153 PHE A O 1
ATOM 1252 N N . LYS A 1 154 ? 6.044 4.260 -16.197 1.00 98.44 154 LYS A N 1
ATOM 1253 C CA . LYS A 1 154 ? 5.860 5.531 -15.492 1.00 98.44 154 LYS A CA 1
ATOM 1254 C C . LYS A 1 154 ? 4.386 5.782 -15.156 1.00 98.44 154 LYS A C 1
ATOM 1256 O O . LYS A 1 154 ? 4.083 6.125 -14.018 1.00 98.44 154 LYS A O 1
ATOM 1261 N N . GLN A 1 155 ? 3.478 5.564 -16.108 1.00 98.19 155 GLN A N 1
ATOM 1262 C CA . GLN A 1 155 ? 2.037 5.725 -15.887 1.00 98.19 155 GLN A CA 1
ATOM 1263 C C . GLN A 1 155 ? 1.501 4.747 -14.835 1.00 98.19 155 GLN A C 1
ATOM 1265 O O . GLN A 1 155 ? 0.738 5.147 -13.957 1.00 98.19 155 GLN A O 1
ATOM 1270 N N . ARG A 1 156 ? 1.927 3.476 -14.880 1.00 98.12 156 ARG A N 1
ATOM 1271 C CA . ARG A 1 156 ? 1.549 2.472 -13.871 1.00 98.12 156 ARG A CA 1
ATOM 1272 C C . ARG A 1 156 ? 2.044 2.857 -12.481 1.00 98.12 156 ARG A C 1
ATOM 1274 O O . ARG A 1 156 ? 1.266 2.810 -11.536 1.00 98.12 156 ARG A O 1
ATOM 1281 N N . TYR A 1 157 ? 3.298 3.292 -12.375 1.00 98.00 157 TYR A N 1
ATOM 1282 C CA . TYR A 1 157 ? 3.874 3.752 -11.115 1.00 98.00 157 TYR A CA 1
ATOM 1283 C C . TYR A 1 157 ? 3.114 4.956 -10.538 1.00 98.00 157 TYR A C 1
ATOM 1285 O O . TYR A 1 157 ? 2.811 4.982 -9.349 1.00 98.00 157 TYR A O 1
ATOM 1293 N N . GLU A 1 158 ? 2.755 5.940 -11.367 1.00 98.12 158 GLU A N 1
ATOM 1294 C CA . GLU A 1 158 ? 1.968 7.102 -10.933 1.00 98.12 158 GLU A CA 1
ATOM 1295 C C . GLU A 1 158 ? 0.559 6.705 -10.458 1.00 98.12 158 GLU A C 1
ATOM 1297 O O . GLU A 1 158 ? 0.103 7.192 -9.421 1.00 98.12 158 GLU A O 1
ATOM 1302 N N . ALA A 1 159 ? -0.112 5.783 -11.156 1.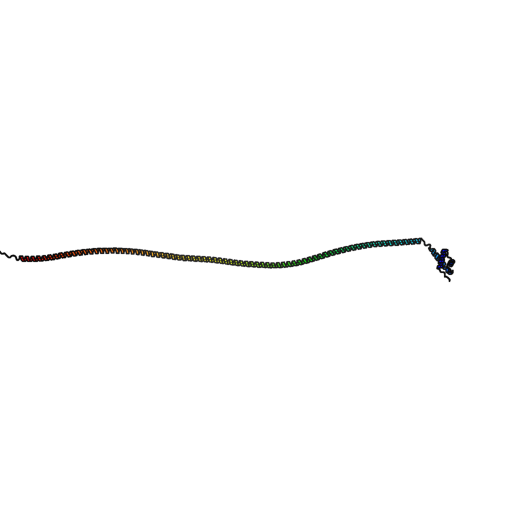00 98.06 159 ALA A N 1
ATOM 1303 C CA . ALA A 1 159 ? -1.419 5.263 -10.749 1.00 98.06 159 ALA A CA 1
ATOM 1304 C C . ALA A 1 159 ? -1.352 4.467 -9.431 1.00 98.06 159 ALA A C 1
ATOM 1306 O O . ALA A 1 159 ? -2.213 4.603 -8.555 1.00 98.06 159 ALA A O 1
ATOM 1307 N N . GLU A 1 160 ? -0.306 3.661 -9.256 1.00 98.19 160 GLU A N 1
ATOM 1308 C CA . GLU A 1 160 ? -0.066 2.914 -8.023 1.00 98.19 160 GLU A CA 1
ATOM 1309 C C . GLU A 1 160 ? 0.255 3.853 -6.853 1.00 98.19 160 GLU A C 1
ATOM 1311 O O . GLU A 1 160 ? -0.267 3.676 -5.751 1.00 98.19 160 GLU A O 1
ATOM 1316 N N . LEU A 1 161 ? 1.030 4.916 -7.089 1.00 98.12 161 LEU A N 1
ATOM 1317 C CA . LEU A 1 161 ? 1.305 5.952 -6.094 1.00 98.12 161 LEU A CA 1
ATOM 1318 C C . LEU A 1 161 ? 0.017 6.652 -5.632 1.00 98.12 161 LEU A C 1
ATOM 1320 O O . LEU A 1 161 ? -0.181 6.831 -4.430 1.00 98.12 161 LEU A O 1
ATOM 1324 N N . GLN A 1 162 ? -0.877 7.010 -6.560 1.00 97.38 162 GLN A N 1
ATOM 1325 C CA . GLN A 1 162 ? -2.184 7.595 -6.231 1.00 97.38 162 GLN A CA 1
ATOM 1326 C C . GLN A 1 162 ? -3.048 6.629 -5.412 1.00 97.38 162 GLN A C 1
ATOM 1328 O O . GLN A 1 162 ? -3.635 7.019 -4.401 1.00 97.38 162 GLN A O 1
ATOM 1333 N N . THR A 1 163 ? -3.082 5.354 -5.800 1.00 98.19 163 THR A N 1
ATOM 1334 C CA . THR A 1 163 ? -3.827 4.314 -5.075 1.00 98.19 163 THR A CA 1
ATOM 1335 C C . THR A 1 163 ? -3.290 4.143 -3.653 1.00 98.19 163 THR A C 1
ATOM 1337 O O . THR A 1 163 ? -4.062 4.126 -2.695 1.00 98.19 163 THR A O 1
ATOM 1340 N N . ASN A 1 164 ? -1.966 4.109 -3.486 1.00 98.06 164 ASN A N 1
ATOM 1341 C CA . ASN A 1 164 ? -1.322 4.036 -2.175 1.00 98.06 164 ASN A CA 1
ATOM 1342 C C . ASN A 1 164 ? -1.627 5.260 -1.299 1.00 98.06 164 ASN A C 1
ATOM 1344 O O . ASN A 1 164 ? -1.847 5.111 -0.098 1.00 98.06 164 ASN A O 1
ATOM 1348 N N . GLN A 1 165 ? -1.691 6.464 -1.875 1.00 97.75 165 GLN A N 1
ATOM 1349 C CA . GLN A 1 165 ? -2.102 7.666 -1.140 1.00 97.75 165 GLN A CA 1
ATOM 1350 C C . GLN A 1 165 ? -3.555 7.572 -0.655 1.00 97.75 165 GLN A C 1
ATOM 1352 O O . GLN A 1 165 ? -3.834 7.888 0.502 1.00 97.75 165 GLN A O 1
ATOM 1357 N N . LEU A 1 166 ? -4.474 7.092 -1.498 1.00 97.75 166 LEU A N 1
ATOM 1358 C CA . LEU A 1 166 ? -5.874 6.880 -1.113 1.00 97.75 166 LEU A CA 1
ATOM 1359 C C . LEU A 1 166 ? -6.007 5.834 -0.001 1.00 97.75 166 LEU A C 1
ATOM 1361 O O . LEU A 1 166 ? -6.712 6.071 0.981 1.00 97.75 166 LEU A O 1
ATOM 1365 N N . LEU A 1 167 ? -5.296 4.709 -0.117 1.00 98.00 167 LEU A N 1
ATOM 1366 C CA . LEU A 1 167 ? -5.272 3.670 0.913 1.00 98.00 167 LEU A CA 1
ATOM 1367 C C . LEU A 1 167 ? -4.715 4.200 2.233 1.00 98.00 167 LEU A C 1
ATOM 1369 O O . LEU A 1 167 ? -5.314 3.963 3.280 1.00 98.00 167 LEU A O 1
ATOM 1373 N N . LYS A 1 168 ? -3.624 4.972 2.197 1.00 98.31 168 LYS A N 1
ATOM 1374 C CA . LYS A 1 168 ? -3.055 5.607 3.390 1.00 98.31 168 LYS A CA 1
ATOM 1375 C C . LYS A 1 168 ? -4.068 6.526 4.076 1.00 98.31 168 LYS A C 1
ATOM 1377 O O . LYS A 1 168 ? -4.295 6.385 5.274 1.00 98.31 168 LYS A O 1
ATOM 1382 N N . ASN A 1 169 ? -4.739 7.392 3.316 1.00 97.94 169 ASN A N 1
ATOM 1383 C CA . ASN A 1 169 ? -5.781 8.270 3.853 1.00 97.94 169 ASN A CA 1
ATOM 1384 C C . ASN A 1 169 ? -6.949 7.468 4.455 1.00 97.94 169 ASN A C 1
ATOM 1386 O O . ASN A 1 169 ? -7.461 7.820 5.516 1.00 97.94 169 ASN A O 1
ATOM 1390 N N . SER A 1 170 ? -7.359 6.371 3.809 1.00 98.25 170 SER A N 1
ATOM 1391 C CA . SER A 1 170 ? -8.407 5.483 4.326 1.00 98.25 170 SER A CA 1
ATOM 1392 C C . SER A 1 170 ? -7.990 4.795 5.629 1.00 98.25 170 SER A C 1
ATOM 1394 O O . SER A 1 170 ? -8.804 4.685 6.545 1.00 98.25 170 SER A O 1
ATOM 1396 N N . ILE A 1 171 ? -6.738 4.341 5.734 1.00 98.00 171 ILE A N 1
ATOM 1397 C CA . ILE A 1 171 ? -6.191 3.742 6.958 1.00 98.00 171 ILE A CA 1
ATOM 1398 C C . ILE A 1 171 ? -6.196 4.771 8.091 1.00 98.00 171 ILE A C 1
ATOM 1400 O O . ILE A 1 171 ? -6.680 4.466 9.177 1.00 98.00 171 ILE A O 1
ATOM 1404 N N . GLU A 1 172 ? -5.736 5.998 7.838 1.00 97.81 172 GLU A N 1
ATOM 1405 C CA . GLU A 1 172 ? -5.741 7.074 8.836 1.00 97.81 172 GLU A CA 1
ATOM 1406 C C . GLU A 1 172 ? -7.165 7.410 9.312 1.00 97.81 172 GLU A C 1
ATOM 1408 O O . GLU A 1 172 ? -7.399 7.598 10.507 1.00 97.81 172 GLU A O 1
ATOM 1413 N N . GLN A 1 173 ? -8.146 7.441 8.404 1.00 98.00 173 GLN A N 1
ATOM 1414 C CA . GLN A 1 173 ? -9.553 7.648 8.765 1.00 98.00 173 GLN A CA 1
ATOM 1415 C C . GLN A 1 173 ? -10.111 6.508 9.622 1.00 98.00 173 GLN A C 1
ATOM 1417 O O . GLN A 1 173 ? -10.812 6.767 10.600 1.00 98.00 173 GLN A O 1
ATOM 1422 N N . LEU A 1 174 ? -9.811 5.255 9.272 1.00 97.88 174 LEU A N 1
ATOM 1423 C CA . LEU A 1 174 ? -10.244 4.093 10.049 1.00 97.88 174 LEU A CA 1
ATOM 1424 C C . LEU A 1 174 ? -9.593 4.069 11.434 1.00 97.88 174 LEU A C 1
ATOM 1426 O O . LEU A 1 174 ? -10.282 3.808 12.414 1.00 97.88 174 LEU A O 1
ATOM 1430 N N . GLN A 1 175 ? -8.308 4.411 11.539 1.00 98.06 175 GLN A N 1
ATOM 1431 C CA . GLN A 1 175 ? -7.615 4.529 12.825 1.00 98.06 175 GLN A CA 1
ATOM 1432 C C . GLN A 1 175 ? -8.269 5.576 13.732 1.00 98.06 175 GLN A C 1
ATOM 1434 O O . GLN A 1 175 ? -8.489 5.298 14.908 1.00 98.06 175 GLN A O 1
ATOM 1439 N N . ARG A 1 176 ? -8.645 6.744 13.190 1.00 98.00 176 ARG A N 1
ATOM 1440 C CA . ARG A 1 176 ? -9.384 7.765 13.953 1.00 98.00 176 ARG A CA 1
ATOM 1441 C C . ARG A 1 176 ? -10.734 7.244 14.440 1.00 98.00 176 ARG A C 1
ATOM 1443 O O . ARG A 1 176 ? -11.024 7.368 15.621 1.00 98.00 176 ARG A O 1
ATOM 1450 N N . LYS A 1 177 ? -11.516 6.597 13.567 1.00 98.12 177 LYS A N 1
ATOM 1451 C CA . LYS A 1 177 ? -12.812 6.009 13.951 1.00 98.12 177 LYS A CA 1
ATOM 1452 C C . LYS A 1 177 ? -12.672 4.976 15.067 1.00 98.12 177 LYS A C 1
ATOM 1454 O O . LYS A 1 177 ? -13.448 5.005 16.013 1.00 98.12 177 LYS A O 1
ATOM 1459 N N . VAL A 1 178 ? -11.675 4.097 14.975 1.00 98.06 178 VAL A N 1
ATOM 1460 C CA . VAL A 1 178 ? -11.406 3.088 16.009 1.00 98.06 178 VAL A CA 1
ATOM 1461 C C . VAL A 1 178 ? -11.037 3.748 17.338 1.00 98.06 178 VAL A C 1
ATOM 1463 O O . VAL A 1 178 ? -11.533 3.324 18.379 1.00 98.06 178 VAL A O 1
ATOM 1466 N N . GLU A 1 179 ? -10.204 4.791 17.327 1.00 98.06 179 GLU A N 1
ATOM 1467 C CA . GLU A 1 179 ? -9.833 5.499 18.557 1.00 98.06 179 GLU A CA 1
ATOM 1468 C C . GLU A 1 179 ? -11.025 6.262 19.159 1.00 98.06 179 GLU A C 1
ATOM 1470 O O . GLU A 1 179 ? -11.237 6.201 20.370 1.00 98.06 179 GLU A O 1
ATOM 1475 N N . ASP A 1 180 ? -11.864 6.891 18.331 1.00 98.00 180 ASP A N 1
ATOM 1476 C CA . ASP A 1 180 ? -13.090 7.572 18.764 1.00 98.00 180 ASP A CA 1
ATOM 1477 C C . ASP A 1 180 ? -14.106 6.589 19.375 1.00 98.00 180 ASP A C 1
ATOM 1479 O O . ASP A 1 180 ? -14.699 6.858 20.428 1.00 98.00 180 ASP A O 1
ATOM 1483 N N . GLU A 1 181 ? -14.300 5.424 18.747 1.00 98.12 181 GLU A N 1
ATOM 1484 C CA . GLU A 1 181 ? -15.162 4.352 19.255 1.00 98.12 181 GLU A CA 1
ATOM 1485 C C . GLU A 1 181 ? -14.623 3.782 20.566 1.00 98.12 181 GLU A C 1
ATOM 1487 O O . GLU A 1 181 ? -15.379 3.630 21.529 1.00 98.12 181 GLU A O 1
ATOM 1492 N N . ARG A 1 182 ? -13.312 3.533 20.645 1.00 98.06 182 ARG A N 1
ATOM 1493 C CA . ARG A 1 182 ? -12.641 3.058 21.859 1.00 98.06 182 ARG A CA 1
ATOM 1494 C C . ARG A 1 182 ? -12.757 4.071 22.992 1.00 98.06 182 ARG A C 1
ATOM 1496 O O . ARG A 1 182 ? -13.085 3.691 24.116 1.00 98.06 182 ARG A O 1
ATOM 1503 N N . HIS A 1 183 ? -12.527 5.352 22.717 1.00 98.06 183 HIS A N 1
ATOM 1504 C CA . HIS A 1 183 ? -12.683 6.422 23.698 1.00 98.06 183 HIS A CA 1
ATOM 1505 C C . HIS A 1 183 ? -14.133 6.512 24.189 1.00 98.06 183 HIS A C 1
ATOM 1507 O O . HIS A 1 183 ? -14.386 6.556 25.394 1.00 98.06 183 HIS A O 1
ATOM 1513 N N . SER A 1 184 ? -15.094 6.451 23.266 1.00 97.81 184 SER A N 1
ATOM 1514 C CA . SER A 1 184 ? -16.524 6.455 23.584 1.00 97.81 184 SER A CA 1
ATOM 1515 C C . SER A 1 184 ? -16.939 5.244 24.424 1.00 97.81 184 SER A C 1
ATOM 1517 O O . SER A 1 184 ? -17.714 5.395 25.367 1.00 97.81 184 SER A O 1
ATOM 1519 N N . ALA A 1 185 ? -16.433 4.050 24.109 1.00 97.44 185 ALA A N 1
ATOM 1520 C CA . ALA A 1 185 ? -16.696 2.828 24.865 1.00 97.44 185 ALA A CA 1
ATOM 1521 C C . ALA A 1 185 ? -16.088 2.892 26.273 1.00 97.44 185 ALA A C 1
ATOM 1523 O O . ALA A 1 185 ? -16.777 2.605 27.249 1.00 97.44 185 ALA A O 1
ATOM 1524 N N . ASN A 1 186 ? -14.839 3.350 26.394 1.00 98.06 186 ASN A N 1
ATOM 1525 C CA . ASN A 1 186 ? -14.179 3.544 27.686 1.00 98.06 186 ASN A CA 1
ATOM 1526 C C . ASN A 1 186 ? -14.918 4.559 28.559 1.00 98.06 186 ASN A C 1
ATOM 1528 O O . ASN A 1 186 ? -15.068 4.337 29.758 1.00 98.06 186 ASN A O 1
ATOM 1532 N N . LYS A 1 187 ? -15.417 5.650 27.967 1.00 98.06 187 LYS A N 1
ATOM 1533 C CA . LYS A 1 187 ? -16.228 6.633 28.687 1.00 98.06 187 LYS A CA 1
ATOM 1534 C C . LYS A 1 187 ? -17.526 6.016 29.211 1.00 98.06 187 LYS A C 1
ATOM 1536 O O . LYS A 1 187 ? -17.819 6.169 30.389 1.00 98.06 187 LYS A O 1
ATOM 1541 N N . ARG A 1 188 ? -18.260 5.265 28.376 1.00 97.88 188 ARG A N 1
ATOM 1542 C CA . ARG A 1 188 ? -19.480 4.555 28.809 1.00 97.88 188 ARG A CA 1
ATOM 1543 C C . ARG A 1 188 ? -19.195 3.580 29.947 1.00 97.88 188 ARG A C 1
ATOM 1545 O O . ARG A 1 188 ? -19.919 3.586 30.934 1.00 97.88 188 ARG A O 1
ATOM 1552 N N . LEU A 1 189 ? -18.128 2.789 29.827 1.00 97.81 189 LEU A N 1
ATOM 1553 C CA . LEU A 1 189 ? -17.719 1.853 30.872 1.00 97.81 189 LEU A CA 1
ATOM 1554 C C . LEU A 1 189 ? -17.387 2.588 32.176 1.00 97.81 189 LEU A C 1
ATOM 1556 O O . LEU A 1 189 ? -17.815 2.163 33.243 1.00 97.81 189 LEU A O 1
ATOM 1560 N N . HIS A 1 190 ? -16.660 3.703 32.099 1.00 97.94 190 HIS A N 1
ATOM 1561 C CA . HIS A 1 190 ? -16.341 4.520 33.267 1.00 97.94 190 HIS A CA 1
ATOM 1562 C C . HIS A 1 190 ? -17.602 5.089 33.935 1.00 97.94 190 HIS A C 1
ATOM 1564 O O . HIS A 1 190 ? -17.741 4.997 35.155 1.00 97.94 190 HIS A O 1
ATOM 1570 N N . ASP A 1 191 ? -18.538 5.620 33.144 1.00 98.12 191 ASP A N 1
ATOM 1571 C CA . ASP A 1 191 ? -19.812 6.146 33.639 1.00 98.12 191 ASP A CA 1
ATOM 1572 C C . ASP A 1 191 ? -20.657 5.039 34.305 1.00 98.12 191 ASP A C 1
ATOM 1574 O O . ASP A 1 191 ? -21.247 5.258 35.365 1.00 98.12 191 ASP A O 1
ATOM 1578 N N . GLU A 1 192 ? -20.680 3.826 33.740 1.00 98.00 192 GLU A N 1
ATOM 1579 C CA . GLU A 1 192 ? -21.346 2.663 34.342 1.00 98.00 192 GLU A CA 1
ATOM 1580 C C . GLU A 1 192 ? -20.669 2.199 35.633 1.00 98.00 192 GLU A C 1
ATOM 1582 O O . GLU A 1 192 ? -21.355 1.964 36.627 1.00 98.00 192 GLU A O 1
ATOM 1587 N N . MET A 1 193 ? -19.336 2.112 35.657 1.00 97.56 193 MET A N 1
ATOM 1588 C CA . MET A 1 193 ? -18.581 1.774 36.867 1.00 97.56 193 MET A CA 1
ATOM 1589 C C . MET A 1 193 ? -18.862 2.772 37.988 1.00 97.56 193 MET A C 1
ATOM 1591 O O . MET A 1 193 ? -19.098 2.368 39.127 1.00 97.56 193 MET A O 1
ATOM 1595 N N . LYS A 1 194 ? -18.894 4.069 37.663 1.00 97.94 194 LYS A N 1
ATOM 1596 C CA . LYS A 1 194 ? -19.247 5.119 38.616 1.00 97.94 194 LYS A CA 1
ATOM 1597 C C . LYS A 1 194 ? -20.672 4.940 39.133 1.00 97.94 194 LYS A C 1
ATOM 1599 O O . LYS A 1 194 ? -20.877 4.896 40.339 1.00 97.94 194 LYS A O 1
ATOM 1604 N N . ARG A 1 195 ? -21.642 4.735 38.238 1.00 98.19 195 ARG A N 1
ATOM 1605 C CA . ARG A 1 195 ? -23.042 4.488 38.615 1.00 98.19 195 ARG A CA 1
ATOM 1606 C C . ARG A 1 195 ? -23.189 3.274 39.534 1.00 98.19 195 ARG A C 1
ATOM 1608 O O . ARG A 1 195 ? -23.970 3.316 40.479 1.00 98.19 195 ARG A O 1
ATOM 1615 N N . ILE A 1 196 ? -22.471 2.190 39.249 1.00 97.38 196 ILE A N 1
ATOM 1616 C CA . ILE A 1 196 ? -22.465 0.985 40.082 1.00 97.38 196 ILE A CA 1
ATOM 1617 C C . ILE A 1 196 ? -21.879 1.299 41.464 1.00 97.38 196 ILE A C 1
ATOM 1619 O O . ILE A 1 196 ? -22.480 0.916 42.464 1.00 97.38 196 ILE A O 1
ATOM 1623 N N . SER A 1 197 ? -20.760 2.026 41.528 1.00 97.69 197 SER A N 1
ATOM 1624 C CA . SER A 1 197 ? -20.154 2.467 42.790 1.00 97.69 197 SER A CA 1
ATOM 1625 C C . SER A 1 197 ? -21.129 3.297 43.628 1.00 97.69 197 SER A C 1
ATOM 1627 O O . SER A 1 197 ? -21.354 2.972 44.792 1.00 97.69 197 SER A O 1
ATOM 1629 N N . ASP A 1 198 ? -21.772 4.298 43.021 1.00 97.44 198 ASP A N 1
ATOM 1630 C CA . ASP A 1 198 ? -22.751 5.162 43.690 1.00 97.44 198 ASP A CA 1
ATOM 1631 C C . ASP A 1 198 ? -23.944 4.345 44.232 1.00 97.44 198 ASP A C 1
ATOM 1633 O O . ASP A 1 198 ? -24.453 4.603 45.323 1.00 97.44 198 ASP A O 1
ATOM 1637 N N . LEU A 1 199 ? -24.392 3.321 43.491 1.00 97.25 199 LEU A N 1
ATOM 1638 C CA . LEU A 1 199 ? -25.457 2.413 43.932 1.00 97.25 199 LEU A CA 1
ATOM 1639 C C . LEU A 1 199 ? -25.026 1.519 45.097 1.00 97.25 199 LEU A C 1
ATOM 1641 O O . LEU A 1 199 ? -25.829 1.292 46.003 1.00 97.25 199 LEU A O 1
ATOM 1645 N N . TYR A 1 200 ? -23.794 1.005 45.080 1.00 97.00 200 TYR A N 1
ATOM 1646 C CA . TYR A 1 200 ? -23.256 0.227 46.195 1.00 97.00 200 TYR A CA 1
ATOM 1647 C C . TYR A 1 200 ? -23.163 1.076 47.461 1.00 97.00 200 TYR A C 1
ATOM 1649 O O . TYR A 1 200 ? -23.679 0.655 48.492 1.00 97.00 200 TYR A O 1
ATOM 1657 N N . GLU A 1 201 ? -22.609 2.285 47.368 1.00 96.50 201 GLU A N 1
ATOM 1658 C CA . GLU A 1 201 ? -22.504 3.211 48.499 1.00 96.50 201 GLU A CA 1
ATOM 1659 C C . GLU A 1 201 ? -23.892 3.603 49.036 1.00 96.50 201 GLU A C 1
ATOM 1661 O O . GLU A 1 201 ? -24.148 3.566 50.240 1.00 96.50 201 GLU A O 1
ATOM 1666 N N . ALA A 1 202 ? -24.848 3.906 48.151 1.00 96.50 202 ALA A N 1
ATOM 1667 C CA . ALA A 1 202 ? -26.221 4.205 48.553 1.00 96.50 202 ALA A CA 1
ATOM 1668 C C . ALA A 1 202 ? -26.916 3.011 49.231 1.00 96.50 202 ALA A C 1
ATOM 1670 O O . ALA A 1 202 ? -27.667 3.198 50.192 1.00 96.50 202 ALA A O 1
ATOM 1671 N N . ASN A 1 203 ? -26.692 1.788 48.745 1.00 97.12 203 ASN A N 1
ATOM 1672 C CA . ASN A 1 203 ? -27.251 0.579 49.348 1.00 97.12 203 ASN A CA 1
ATOM 1673 C C . ASN A 1 203 ? -26.611 0.269 50.701 1.00 97.12 203 ASN A C 1
ATOM 1675 O O . ASN A 1 203 ? -27.329 -0.070 51.639 1.00 97.12 203 ASN A O 1
ATOM 1679 N N . GLU A 1 204 ? -25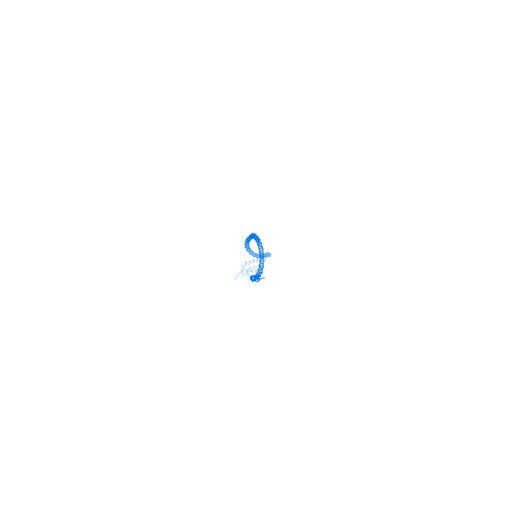.296 0.421 50.823 1.00 95.94 204 GLU A N 1
ATOM 1680 C CA . GLU A 1 204 ? -24.583 0.256 52.085 1.00 95.94 204 GLU A CA 1
ATOM 1681 C C . GLU A 1 204 ? -25.109 1.247 53.137 1.00 95.94 204 GLU A C 1
ATOM 1683 O O . GLU A 1 204 ? -25.503 0.846 54.233 1.00 95.94 204 GLU A O 1
ATOM 1688 N N . ASN A 1 205 ? -25.259 2.521 52.765 1.00 96.06 205 ASN A N 1
ATOM 1689 C CA . ASN A 1 205 ? -25.852 3.541 53.630 1.00 96.06 205 ASN A CA 1
ATOM 1690 C C . ASN A 1 205 ? -27.292 3.197 54.053 1.00 96.06 205 ASN A C 1
ATOM 1692 O O . ASN A 1 205 ? -27.646 3.366 55.222 1.00 96.06 205 ASN A O 1
ATOM 1696 N N . LYS A 1 206 ? -28.123 2.672 53.141 1.00 96.81 206 LYS A N 1
ATOM 1697 C CA . LYS A 1 206 ? -29.482 2.201 53.473 1.00 96.81 206 LYS A CA 1
ATOM 1698 C C . LYS A 1 206 ? -29.469 1.027 54.449 1.00 96.81 206 LYS A C 1
ATOM 1700 O O . LYS A 1 206 ? -30.295 0.997 55.356 1.00 96.81 206 LYS A O 1
ATOM 1705 N N . LEU A 1 207 ? -28.551 0.076 54.285 1.00 96.12 207 LEU A N 1
ATOM 1706 C CA . LEU A 1 207 ? -28.423 -1.065 55.194 1.00 96.12 207 LEU A CA 1
ATOM 1707 C C . LEU A 1 207 ? -28.012 -0.613 56.598 1.00 96.12 207 LEU A C 1
ATOM 1709 O O . LEU A 1 207 ? -28.601 -1.073 57.576 1.00 96.12 207 LEU A O 1
ATOM 1713 N N . TYR A 1 208 ? -27.068 0.327 56.713 1.00 95.38 208 TYR A N 1
ATOM 1714 C CA . TYR A 1 208 ? -26.715 0.911 58.010 1.00 95.38 208 TYR A CA 1
ATOM 1715 C C . TYR A 1 208 ? -27.901 1.639 58.655 1.00 95.38 208 TYR A C 1
ATOM 1717 O O . TYR A 1 208 ? -28.151 1.450 59.845 1.00 95.38 208 TYR A O 1
ATOM 1725 N N . GLN A 1 209 ? -28.680 2.402 57.880 1.00 95.38 209 GLN A N 1
ATOM 1726 C CA . GLN A 1 209 ? -29.894 3.059 58.379 1.00 95.38 209 GLN A CA 1
ATOM 1727 C C . GLN A 1 209 ? -30.929 2.049 58.892 1.00 95.38 209 GLN A C 1
ATOM 1729 O O . GLN A 1 209 ? -31.410 2.187 60.015 1.00 95.38 209 GLN A O 1
ATOM 1734 N N . GLN A 1 210 ? -31.221 0.998 58.119 1.00 95.38 210 GLN A N 1
ATOM 1735 C CA . GLN A 1 210 ? -32.146 -0.065 58.529 1.00 95.38 210 GLN A CA 1
ATOM 1736 C C . GLN A 1 210 ? -31.671 -0.790 59.791 1.00 95.38 210 GLN A C 1
ATOM 1738 O O . GLN A 1 210 ? -32.474 -1.109 60.670 1.00 95.38 210 GLN A O 1
ATOM 1743 N N . LEU A 1 211 ? -30.364 -1.036 59.910 1.00 95.38 211 LEU A N 1
ATOM 1744 C CA . LEU A 1 211 ? -29.784 -1.658 61.096 1.00 95.38 211 LEU A CA 1
ATOM 1745 C C . LEU A 1 211 ? -29.961 -0.770 62.334 1.00 95.38 211 LEU A C 1
ATOM 1747 O O . LEU A 1 211 ? -30.322 -1.265 63.404 1.00 95.38 211 LEU A O 1
ATOM 1751 N N . ASP A 1 212 ? -29.738 0.536 62.201 1.00 95.50 212 ASP A N 1
ATOM 1752 C CA . ASP A 1 212 ? -29.930 1.492 63.289 1.00 95.50 212 ASP A CA 1
ATOM 1753 C C . ASP A 1 212 ? -31.402 1.637 63.686 1.00 95.50 212 ASP A C 1
ATOM 1755 O O . ASP A 1 212 ? -31.715 1.670 64.879 1.00 95.50 212 ASP A O 1
ATOM 1759 N N . GLU A 1 213 ? -32.318 1.664 62.718 1.00 96.00 213 GLU A N 1
ATOM 1760 C CA . GLU A 1 213 ? -33.763 1.636 62.965 1.00 96.00 213 GLU A CA 1
ATOM 1761 C C . GLU A 1 213 ? -34.182 0.355 63.692 1.00 96.00 213 GLU A C 1
ATOM 1763 O O . GLU A 1 213 ? -34.859 0.429 64.720 1.00 96.00 213 GLU A O 1
ATOM 1768 N N . SER A 1 214 ? -33.707 -0.811 63.243 1.00 95.06 214 SER A N 1
ATOM 1769 C CA . SER A 1 214 ? -33.968 -2.097 63.899 1.00 95.06 214 SER A CA 1
ATOM 1770 C C . SER A 1 214 ? -33.446 -2.116 65.336 1.00 95.06 214 SER A C 1
ATOM 1772 O O . SER A 1 214 ? -34.136 -2.586 66.240 1.00 95.06 214 SER A O 1
ATOM 1774 N N . ARG A 1 215 ? -32.248 -1.572 65.585 1.00 95.12 215 ARG A N 1
ATOM 1775 C CA . ARG A 1 215 ? -31.681 -1.454 66.939 1.00 95.12 215 ARG A CA 1
ATOM 1776 C C . ARG A 1 215 ? -32.508 -0.528 67.828 1.00 95.12 215 ARG A C 1
ATOM 1778 O O . ARG A 1 215 ? -32.681 -0.819 69.011 1.00 95.12 215 ARG A O 1
ATOM 1785 N N . ARG A 1 216 ? -33.013 0.589 67.293 1.00 94.62 216 ARG A N 1
ATOM 1786 C CA . ARG A 1 216 ? -33.909 1.496 68.033 1.00 94.62 216 ARG A CA 1
ATOM 1787 C C . ARG A 1 216 ? -35.225 0.805 68.373 1.00 94.62 216 ARG A C 1
ATOM 1789 O O . ARG A 1 216 ? -35.611 0.820 69.538 1.00 94.62 216 ARG A O 1
ATOM 1796 N N . ALA A 1 217 ? -35.849 0.145 67.398 1.00 93.50 217 ALA A N 1
ATOM 1797 C CA . ALA A 1 217 ? -37.086 -0.604 67.594 1.00 93.50 217 ALA A CA 1
ATOM 1798 C C . ALA A 1 217 ? -36.923 -1.713 68.646 1.00 93.50 217 ALA A C 1
ATOM 1800 O O . ALA A 1 217 ? -37.754 -1.836 69.543 1.00 93.50 217 ALA A O 1
ATOM 1801 N N . GLN A 1 218 ? -35.813 -2.458 68.606 1.00 94.00 218 GLN A N 1
ATOM 1802 C CA . GLN A 1 218 ? -35.512 -3.490 69.597 1.00 94.00 218 GLN A CA 1
ATOM 1803 C C . GLN A 1 218 ? -35.346 -2.903 71.005 1.00 94.00 218 GLN A C 1
ATOM 1805 O O . GLN A 1 218 ? -35.954 -3.400 71.949 1.00 94.00 218 GLN A O 1
ATOM 1810 N N . ARG A 1 219 ? -34.603 -1.798 71.158 1.00 94.12 219 ARG A N 1
ATOM 1811 C CA . ARG A 1 219 ? -34.472 -1.104 72.453 1.00 94.12 219 ARG A CA 1
ATOM 1812 C C . ARG A 1 219 ? -35.814 -0.595 72.979 1.00 94.12 219 ARG A C 1
ATOM 1814 O O . ARG A 1 219 ? -36.044 -0.601 74.185 1.00 94.12 219 ARG A O 1
ATOM 1821 N N . GLU A 1 220 ? -36.695 -0.114 72.106 1.00 93.56 220 GLU A N 1
ATOM 1822 C CA . GLU A 1 220 ? -38.044 0.299 72.500 1.00 93.56 220 GLU A CA 1
ATOM 1823 C C . GLU A 1 220 ? -38.907 -0.888 72.927 1.00 93.56 220 GLU A C 1
ATOM 1825 O O . GLU A 1 220 ? -39.616 -0.792 73.929 1.00 93.56 220 GLU A O 1
ATOM 1830 N N . GLN A 1 221 ? -38.820 -2.012 72.216 1.00 92.69 221 GLN A N 1
ATOM 1831 C CA . GLN A 1 221 ? -39.496 -3.249 72.592 1.00 92.69 221 GLN A CA 1
ATOM 1832 C C . GLN A 1 221 ? -38.995 -3.767 73.945 1.00 92.69 221 GLN A C 1
ATOM 1834 O O . GLN A 1 221 ? -39.811 -4.080 74.808 1.00 92.69 221 GLN A O 1
ATOM 1839 N N . GLU A 1 222 ? -37.680 -3.780 74.171 1.00 92.56 222 GLU A N 1
ATOM 1840 C CA . GLU A 1 222 ? -37.073 -4.140 75.457 1.00 92.56 222 GLU A CA 1
ATOM 1841 C C . GLU A 1 222 ? -37.584 -3.231 76.578 1.00 92.56 222 GLU A C 1
ATOM 1843 O O . GLU A 1 222 ? -38.031 -3.732 77.607 1.00 92.56 222 GLU A O 1
ATOM 1848 N N . LYS A 1 223 ? -37.633 -1.908 76.363 1.00 93.12 223 LYS A N 1
ATOM 1849 C CA . LYS A 1 223 ? -38.209 -0.960 77.333 1.00 93.12 223 LYS A CA 1
ATOM 1850 C C . LYS A 1 223 ? -39.681 -1.246 77.630 1.00 93.12 223 LYS A C 1
ATOM 1852 O O . LYS A 1 223 ? -40.056 -1.261 78.798 1.00 93.12 223 LYS A O 1
ATOM 1857 N N . ARG A 1 224 ? -40.510 -1.474 76.604 1.00 92.12 224 ARG A N 1
ATOM 1858 C CA . ARG A 1 224 ? -41.937 -1.809 76.780 1.00 92.12 224 ARG A CA 1
ATOM 1859 C C . ARG A 1 224 ? -42.107 -3.120 77.544 1.00 92.12 224 ARG A C 1
ATOM 1861 O O . ARG A 1 224 ? -42.867 -3.159 78.503 1.00 92.12 224 ARG A O 1
ATOM 1868 N N . SER A 1 225 ? -41.349 -4.152 77.174 1.00 90.31 225 SER A N 1
ATOM 1869 C CA . SER A 1 225 ? -41.373 -5.455 77.848 1.00 90.31 225 SER A CA 1
ATOM 1870 C C . SER A 1 225 ? -40.866 -5.374 79.291 1.00 90.31 225 SER A C 1
ATOM 1872 O O . SER A 1 225 ? -41.400 -6.040 80.171 1.00 90.31 225 SER A O 1
ATOM 1874 N N . GLY A 1 226 ? -39.874 -4.522 79.565 1.00 91.56 226 GLY A N 1
ATOM 1875 C CA . GLY A 1 226 ? -39.399 -4.229 80.914 1.00 91.56 226 GLY A CA 1
ATOM 1876 C C . GLY A 1 226 ? -40.484 -3.556 81.752 1.00 91.56 226 GLY A C 1
ATOM 1877 O O . GLY A 1 226 ? -40.804 -4.040 82.831 1.00 91.56 226 GLY A O 1
ATOM 1878 N N . GLN A 1 227 ? -41.127 -2.514 81.215 1.00 92.12 227 GLN A N 1
ATOM 1879 C CA . GLN A 1 227 ? -42.244 -1.832 81.880 1.00 92.12 227 GLN A CA 1
ATOM 1880 C C . GLN A 1 227 ? -43.432 -2.764 82.150 1.00 92.12 227 GLN A C 1
ATOM 1882 O O . GLN A 1 227 ? -44.070 -2.665 83.195 1.00 92.12 227 GLN A O 1
ATOM 1887 N N . GLU A 1 228 ? -43.753 -3.656 81.215 1.00 91.75 228 GLU A N 1
ATOM 1888 C CA . GLU A 1 228 ? -44.815 -4.649 81.383 1.00 91.75 228 GLU A CA 1
ATOM 1889 C C . GLU A 1 228 ? -44.453 -5.688 82.450 1.00 91.75 228 GLU A C 1
ATOM 1891 O O . GLU A 1 228 ? -45.263 -5.969 83.330 1.00 91.75 228 GLU A O 1
ATOM 1896 N N . ASN A 1 229 ? -43.212 -6.180 82.454 1.00 91.00 229 ASN A N 1
ATOM 1897 C CA . ASN A 1 229 ? -42.716 -7.056 83.513 1.00 91.00 229 ASN A CA 1
ATOM 1898 C C . ASN A 1 229 ? -42.740 -6.379 84.889 1.00 91.00 229 ASN A C 1
ATOM 1900 O O . ASN A 1 229 ? -43.092 -7.028 85.870 1.00 91.00 229 ASN A O 1
ATOM 1904 N N . ASP A 1 230 ? -42.398 -5.093 84.979 1.00 90.69 230 ASP A N 1
ATOM 1905 C CA . ASP A 1 230 ? -42.467 -4.338 86.233 1.00 90.69 230 ASP A CA 1
ATOM 1906 C C . ASP A 1 230 ? -43.913 -4.198 86.727 1.00 90.69 230 ASP A C 1
ATOM 1908 O O . ASP A 1 230 ? -44.177 -4.397 87.915 1.00 90.69 230 ASP A O 1
ATOM 1912 N N . LYS A 1 231 ? -44.872 -3.944 85.823 1.00 92.25 231 LYS A N 1
ATOM 1913 C CA . LYS A 1 231 ? -46.308 -3.955 86.153 1.00 92.25 231 LYS A CA 1
ATOM 1914 C C . LYS A 1 231 ? -46.765 -5.321 86.654 1.00 92.25 231 LYS A C 1
ATOM 1916 O O . LYS A 1 231 ? -47.383 -5.392 87.709 1.00 92.25 231 LYS A O 1
ATOM 1921 N N . LEU A 1 232 ? -46.412 -6.399 85.955 1.00 90.56 232 LEU A N 1
ATOM 1922 C CA . LEU A 1 232 ? -46.755 -7.762 86.372 1.00 90.56 232 LEU A CA 1
ATOM 1923 C C . LEU A 1 232 ? -46.127 -8.113 87.727 1.00 90.56 232 LEU A C 1
ATOM 1925 O O . LEU A 1 232 ? -46.786 -8.699 88.581 1.00 90.56 232 LEU A O 1
ATOM 1929 N N . ARG A 1 233 ? -44.869 -7.722 87.972 1.00 91.75 233 ARG A N 1
ATOM 1930 C CA . ARG A 1 233 ? -44.214 -7.882 89.283 1.00 91.75 233 ARG A CA 1
ATOM 1931 C C . ARG A 1 233 ? -44.969 -7.138 90.380 1.00 91.75 233 ARG A C 1
ATOM 1933 O O . ARG A 1 233 ? -45.121 -7.677 91.478 1.00 91.75 233 ARG A O 1
ATOM 1940 N N . GLN A 1 234 ? -45.442 -5.930 90.088 1.00 92.12 234 GLN A N 1
ATOM 1941 C CA . GLN A 1 234 ? -46.241 -5.142 91.017 1.00 92.12 234 GLN A CA 1
ATOM 1942 C C . GLN A 1 234 ? -47.596 -5.807 91.299 1.00 92.12 234 GLN A C 1
ATOM 1944 O O . GLN A 1 234 ? -47.941 -5.998 92.462 1.00 92.12 234 GLN A O 1
ATOM 1949 N N . GLU A 1 235 ? -48.316 -6.251 90.267 1.00 91.06 235 GLU A N 1
ATOM 1950 C CA . GLU A 1 235 ? -49.584 -6.978 90.413 1.00 91.06 235 GLU A CA 1
ATOM 1951 C C . GLU A 1 235 ? -49.418 -8.265 91.227 1.00 91.06 235 GLU A C 1
ATOM 1953 O O . GLU A 1 235 ? -50.189 -8.517 92.150 1.00 91.06 235 GLU A O 1
ATOM 1958 N N . VAL A 1 236 ? -48.377 -9.059 90.957 1.00 91.19 236 VAL A N 1
ATOM 1959 C CA . VAL A 1 236 ? -48.059 -10.265 91.739 1.00 91.19 236 VAL A CA 1
ATOM 1960 C C . VAL A 1 236 ? -47.765 -9.916 93.201 1.00 91.19 236 VAL A C 1
ATOM 1962 O O . VAL A 1 236 ? -48.205 -10.633 94.101 1.00 91.19 236 VAL A O 1
ATOM 1965 N N . SER A 1 237 ? -47.046 -8.820 93.458 1.00 92.12 237 SER A N 1
ATOM 1966 C CA . SER A 1 237 ? -46.779 -8.331 94.817 1.00 92.12 237 SER A CA 1
ATOM 1967 C C . SER A 1 237 ? -48.073 -7.965 95.548 1.00 92.12 237 SER A C 1
ATOM 1969 O O . SER A 1 237 ? -48.283 -8.386 96.689 1.00 92.12 237 SER A O 1
ATOM 1971 N N . ASP A 1 238 ? -48.975 -7.242 94.889 1.00 91.44 238 ASP A N 1
ATOM 1972 C CA . ASP A 1 238 ? -50.236 -6.806 95.487 1.00 91.44 238 ASP A CA 1
ATOM 1973 C C . ASP A 1 238 ? -51.219 -7.973 95.679 1.00 91.44 238 ASP A C 1
ATOM 1975 O O . ASP A 1 238 ? -51.811 -8.102 96.754 1.00 91.44 238 ASP A O 1
ATOM 1979 N N . LEU A 1 239 ? -51.299 -8.905 94.725 1.00 91.12 239 LEU A N 1
ATOM 1980 C CA . LEU A 1 239 ? -52.033 -10.166 94.884 1.00 91.12 239 LEU A CA 1
ATOM 1981 C C . LEU A 1 239 ? -51.463 -11.021 96.022 1.00 91.12 239 LEU A C 1
ATOM 1983 O O . LEU A 1 239 ? -52.222 -11.634 96.771 1.00 91.12 239 LEU A O 1
ATOM 1987 N N . SER A 1 240 ? -50.139 -11.052 96.197 1.00 91.38 240 SER A N 1
ATOM 1988 C CA . SER A 1 240 ? -49.495 -11.753 97.314 1.00 91.38 240 SER A CA 1
ATOM 1989 C C . SER A 1 240 ? -49.892 -11.146 98.664 1.00 91.38 240 SER A C 1
ATOM 1991 O O . SER A 1 240 ? -50.252 -11.876 99.590 1.00 91.38 240 SER A O 1
ATOM 1993 N N . LYS A 1 241 ? -49.930 -9.809 98.773 1.00 90.38 241 LYS A N 1
ATOM 1994 C CA . LYS A 1 241 ? -50.452 -9.124 99.970 1.00 90.38 241 LYS A CA 1
ATOM 1995 C C . LYS A 1 241 ? -51.920 -9.464 100.217 1.00 90.38 241 LYS A C 1
ATOM 1997 O O . LYS A 1 241 ? -52.274 -9.813 101.339 1.00 90.38 241 LYS A O 1
ATOM 2002 N N . GLN A 1 242 ? -52.757 -9.411 99.180 1.00 91.75 242 GLN A N 1
ATOM 2003 C CA . GLN A 1 242 ? -54.179 -9.737 99.291 1.00 91.75 242 GLN A CA 1
ATOM 2004 C C . GLN A 1 242 ? -54.393 -11.190 99.731 1.00 91.75 242 GLN A C 1
ATOM 2006 O O . GLN A 1 242 ? -55.203 -11.456 100.618 1.00 91.75 242 GLN A O 1
ATOM 2011 N N . LYS A 1 243 ? -53.626 -12.131 99.168 1.00 90.50 243 LYS A N 1
ATOM 2012 C CA . LYS A 1 243 ? -53.615 -13.534 99.592 1.00 90.50 243 LYS A CA 1
ATOM 2013 C C . LYS A 1 243 ? -53.252 -13.662 101.072 1.00 90.50 243 LYS A C 1
ATOM 2015 O O . LYS A 1 243 ? -53.917 -14.404 101.787 1.00 90.50 243 LYS A O 1
ATOM 2020 N N . ASN A 1 244 ? -52.225 -12.955 101.541 1.00 88.88 244 ASN A N 1
ATOM 2021 C CA . ASN A 1 244 ? -51.802 -13.002 102.944 1.00 88.88 244 ASN A CA 1
ATOM 2022 C C . ASN A 1 244 ? -52.862 -12.427 103.899 1.00 88.88 244 ASN A C 1
ATOM 2024 O O . ASN A 1 244 ? -53.071 -12.981 104.981 1.00 88.88 244 ASN A O 1
ATOM 2028 N N . GLU A 1 245 ? -53.554 -11.361 103.495 1.00 90.38 245 GLU A N 1
ATOM 2029 C CA . GLU A 1 245 ? -54.669 -10.781 104.252 1.00 90.38 245 GLU A CA 1
ATOM 2030 C C . GLU A 1 245 ? -55.850 -11.756 104.337 1.00 90.38 245 GLU A C 1
ATOM 2032 O O . GLU A 1 245 ? -56.319 -12.064 105.431 1.00 90.38 245 GLU A O 1
ATOM 2037 N N . LEU A 1 246 ? -56.273 -12.330 103.205 1.00 88.19 246 LEU A N 1
ATOM 2038 C CA . LEU A 1 246 ? -57.313 -13.364 103.180 1.00 88.19 246 LEU A CA 1
ATOM 2039 C C . LEU A 1 246 ? -56.923 -14.585 104.018 1.00 88.19 246 LEU A C 1
ATOM 2041 O O . LEU A 1 246 ? -57.762 -15.135 104.724 1.00 88.19 246 LEU A O 1
ATOM 2045 N N . ASN A 1 247 ? -55.653 -14.993 103.991 1.00 90.38 247 ASN A N 1
ATOM 2046 C CA . ASN A 1 247 ? -55.174 -16.102 104.808 1.00 90.38 247 ASN A CA 1
ATOM 2047 C C . ASN A 1 247 ? -55.229 -15.763 106.307 1.00 90.38 247 ASN A C 1
ATOM 2049 O O . ASN A 1 247 ? -55.613 -16.598 107.119 1.00 90.38 247 ASN A O 1
ATOM 2053 N N . SER A 1 248 ? -54.916 -14.522 106.680 1.00 87.62 248 SER A N 1
ATOM 2054 C CA . SER A 1 248 ? -55.057 -14.038 108.057 1.00 87.62 248 SER A CA 1
ATOM 2055 C C . SER A 1 248 ? -56.524 -13.988 108.497 1.00 87.62 248 SER A C 1
ATOM 2057 O O . SER A 1 248 ? -56.838 -14.361 109.626 1.00 87.62 248 SER A O 1
ATOM 2059 N N . GLN A 1 249 ? -57.438 -13.587 107.610 1.00 88.25 249 GLN A N 1
ATOM 2060 C CA . GLN A 1 249 ? -58.882 -13.651 107.856 1.00 88.25 249 GLN A CA 1
ATOM 2061 C C . GLN A 1 249 ? -59.362 -15.095 108.015 1.00 88.25 249 GLN A C 1
ATOM 2063 O O . GLN A 1 249 ? -60.084 -15.385 108.965 1.00 88.25 249 GLN A O 1
ATOM 2068 N N . LEU A 1 250 ? -58.906 -16.012 107.157 1.00 88.19 250 LEU A N 1
ATOM 2069 C CA . LEU A 1 250 ? -59.211 -17.436 107.268 1.00 88.19 250 LEU A CA 1
ATOM 2070 C C . LEU A 1 250 ? -58.775 -17.984 108.633 1.00 88.19 250 LEU A C 1
ATOM 2072 O O . LEU A 1 250 ? -59.584 -18.605 109.317 1.00 88.19 250 LEU A O 1
ATOM 2076 N N . VAL A 1 251 ? -57.548 -17.689 109.073 1.00 88.75 251 VAL A N 1
ATOM 2077 C CA . VAL A 1 251 ? -57.046 -18.098 110.396 1.00 88.75 251 VAL A CA 1
ATOM 2078 C C . VAL A 1 251 ? -57.919 -17.543 111.528 1.00 88.75 251 VAL A C 1
ATOM 2080 O O . VAL A 1 251 ? -58.243 -18.284 112.454 1.00 88.75 251 VAL A O 1
ATOM 2083 N N . ARG A 1 252 ? -58.365 -16.279 111.451 1.00 84.88 252 ARG A N 1
ATOM 2084 C CA . ARG A 1 252 ? -59.306 -15.710 112.438 1.00 84.88 252 ARG A CA 1
ATOM 2085 C C . ARG A 1 252 ? -60.635 -16.463 112.447 1.00 84.88 252 ARG A C 1
ATOM 2087 O O . ARG A 1 252 ? -61.077 -16.882 113.506 1.00 84.88 252 ARG A O 1
ATOM 2094 N N . THR A 1 253 ? -61.227 -16.717 111.279 1.00 81.75 253 THR A N 1
ATOM 2095 C CA . THR A 1 253 ? -62.493 -17.467 111.195 1.00 81.75 253 THR A CA 1
ATOM 2096 C C . THR A 1 253 ? -62.357 -18.915 111.668 1.00 81.75 253 THR A C 1
ATOM 2098 O O . THR A 1 253 ? -63.284 -19.448 112.268 1.00 81.75 253 THR A O 1
ATOM 2101 N N . GLN A 1 254 ? -61.203 -19.554 111.449 1.00 84.38 254 GLN A N 1
ATOM 2102 C CA . GLN A 1 254 ? -60.905 -20.881 111.990 1.00 84.38 254 GLN A CA 1
ATOM 2103 C C . GLN A 1 254 ? -60.800 -20.851 113.521 1.00 84.38 254 GLN A C 1
ATOM 2105 O O . GLN A 1 254 ? -61.304 -21.761 114.175 1.00 84.38 254 GLN A O 1
ATOM 2110 N N . ALA A 1 255 ? -60.200 -19.804 114.095 1.00 82.06 255 ALA A N 1
ATOM 2111 C CA . ALA A 1 255 ? -60.162 -19.607 115.543 1.00 82.06 255 ALA A CA 1
ATOM 2112 C C . ALA A 1 255 ? -61.566 -19.358 116.125 1.00 82.06 255 ALA A C 1
ATOM 2114 O O . ALA A 1 255 ? -61.933 -19.982 117.118 1.00 82.06 255 ALA A O 1
ATOM 2115 N N . ASP A 1 256 ? -62.383 -18.525 115.474 1.00 83.12 256 ASP A N 1
ATOM 2116 C CA . ASP A 1 256 ? -63.775 -18.289 115.875 1.00 83.12 256 ASP A CA 1
ATOM 2117 C C . ASP A 1 256 ? -64.608 -19.579 115.810 1.00 83.12 256 ASP A C 1
ATOM 2119 O O . ASP A 1 256 ? -65.382 -19.873 116.722 1.00 83.12 256 ASP A O 1
ATOM 2123 N N . LEU A 1 257 ? -64.417 -20.392 114.764 1.00 82.25 257 LEU A N 1
ATOM 2124 C CA . LEU A 1 257 ? -65.063 -21.698 114.634 1.00 82.25 257 LEU A CA 1
ATOM 2125 C C . LEU A 1 257 ? -64.666 -22.639 115.779 1.00 82.25 257 LEU A C 1
ATOM 2127 O O . LEU A 1 257 ? -65.539 -23.299 116.337 1.00 82.25 257 LEU A O 1
ATOM 2131 N N . ALA A 1 258 ? -63.383 -22.681 116.154 1.00 79.75 258 ALA A N 1
ATOM 2132 C CA . ALA A 1 258 ? -62.906 -23.493 117.272 1.00 79.75 258 ALA A CA 1
ATOM 2133 C C . ALA A 1 258 ? -63.562 -23.074 118.602 1.00 79.75 258 ALA A C 1
ATOM 2135 O O . ALA A 1 258 ? -64.024 -23.931 119.351 1.00 79.75 258 ALA A O 1
ATOM 2136 N N . ILE A 1 259 ? -63.706 -21.767 118.852 1.00 82.06 259 ILE A N 1
ATOM 2137 C CA . ILE A 1 259 ? -64.405 -21.238 120.037 1.00 82.06 259 ILE A CA 1
ATOM 2138 C C . ILE A 1 259 ? -65.889 -21.638 120.032 1.00 82.06 259 ILE A C 1
ATOM 2140 O O . ILE A 1 259 ? -66.454 -21.994 121.067 1.00 82.06 259 ILE A O 1
ATOM 2144 N N . VAL A 1 260 ? -66.554 -21.583 118.874 1.00 79.69 260 VAL A N 1
ATOM 2145 C CA . VAL A 1 260 ? -67.959 -22.002 118.749 1.00 79.69 260 VAL A CA 1
ATOM 2146 C C . VAL A 1 260 ? -68.109 -23.511 118.953 1.00 79.69 260 VAL A C 1
ATOM 2148 O O . VAL A 1 260 ? -69.049 -23.928 119.627 1.00 79.69 260 VAL A O 1
ATOM 2151 N N . GLN A 1 261 ? -67.190 -24.324 118.427 1.00 80.75 261 GLN A N 1
ATOM 2152 C CA . GLN A 1 261 ? -67.157 -25.771 118.664 1.00 80.75 261 GLN A CA 1
ATOM 2153 C C . GLN A 1 261 ? -66.964 -26.096 120.149 1.00 80.75 261 GLN A C 1
ATOM 2155 O O . GLN A 1 261 ? -67.660 -26.960 120.676 1.00 80.75 261 GLN A O 1
ATOM 2160 N N . GLU A 1 262 ? -66.085 -25.372 120.839 1.00 79.12 262 GLU A N 1
ATOM 2161 C CA . GLU A 1 262 ? -65.864 -25.530 122.278 1.00 79.12 262 GLU A CA 1
ATOM 2162 C C . GLU A 1 262 ? -67.126 -25.171 123.082 1.00 79.12 262 GLU A C 1
ATOM 2164 O O . GLU A 1 262 ? -67.566 -25.947 123.930 1.00 79.12 262 GLU A O 1
ATOM 2169 N N . ARG A 1 263 ? -67.806 -24.066 122.737 1.00 78.94 263 ARG A N 1
ATOM 2170 C CA . ARG A 1 263 ? -69.111 -23.703 123.327 1.00 78.94 263 ARG A CA 1
ATOM 2171 C C . ARG A 1 263 ? -70.207 -24.728 123.040 1.00 78.94 263 ARG A C 1
ATOM 2173 O O . ARG A 1 263 ? -71.075 -24.934 123.886 1.00 78.94 263 ARG A O 1
ATOM 2180 N N . LEU A 1 264 ? -70.202 -25.344 121.857 1.00 79.25 264 LEU A N 1
ATOM 2181 C CA . LEU A 1 264 ? -71.149 -26.401 121.505 1.00 79.25 264 LEU A CA 1
ATOM 2182 C C . LEU A 1 264 ? -70.932 -27.629 122.399 1.00 79.25 264 LEU A C 1
ATOM 2184 O O . LEU A 1 264 ? -71.884 -28.084 123.024 1.00 79.25 264 LEU A O 1
ATOM 2188 N N . GLN A 1 265 ? -69.684 -28.084 122.550 1.00 78.62 265 GLN A N 1
ATOM 2189 C CA . GLN A 1 265 ? -69.332 -29.190 123.449 1.00 78.62 265 GLN A CA 1
ATOM 2190 C C . GLN A 1 265 ? -69.692 -28.891 124.910 1.00 78.62 265 GLN A C 1
ATOM 2192 O O . GLN A 1 265 ? -70.124 -29.772 125.651 1.00 78.62 265 GLN A O 1
ATOM 2197 N N . GLU A 1 266 ? -69.537 -27.643 125.350 1.00 79.12 266 GLU A N 1
ATOM 2198 C CA . GLU A 1 266 ? -69.918 -27.211 126.697 1.00 79.12 266 GLU A CA 1
ATOM 2199 C C . GLU A 1 266 ? -71.446 -27.242 126.905 1.00 79.12 266 GLU A C 1
ATOM 2201 O O . GLU A 1 266 ? -71.940 -27.623 127.974 1.00 79.12 266 GLU A O 1
ATOM 2206 N N . LYS A 1 267 ? -72.217 -26.902 125.862 1.00 74.81 267 LYS A N 1
ATOM 2207 C CA . LYS A 1 267 ? -73.681 -27.033 125.854 1.00 74.81 267 LYS A CA 1
ATOM 2208 C C . LYS A 1 267 ? -74.143 -28.484 125.789 1.00 74.81 267 LYS A C 1
ATOM 2210 O O . LYS A 1 267 ? -75.096 -28.808 126.491 1.00 74.81 267 LYS A O 1
ATOM 2215 N N . GLU A 1 268 ? -73.465 -29.341 125.032 1.00 75.75 268 GLU A N 1
ATOM 2216 C CA . GLU A 1 268 ? -73.714 -30.789 125.009 1.00 75.75 268 GLU A CA 1
ATOM 2217 C C . GLU A 1 268 ? -73.492 -31.400 126.401 1.00 75.75 268 GLU A C 1
ATOM 2219 O O . GLU A 1 268 ? -74.400 -32.022 126.942 1.00 75.75 268 GLU A O 1
ATOM 2224 N N . LYS A 1 269 ? -72.372 -31.087 127.068 1.00 75.88 269 LYS A N 1
ATOM 2225 C CA . LYS A 1 269 ? -72.118 -31.520 128.456 1.00 75.88 269 LYS A CA 1
ATOM 2226 C C . LYS A 1 269 ? -73.156 -30.997 129.454 1.00 75.88 269 LYS A C 1
ATOM 2228 O O . LYS A 1 269 ? -73.542 -31.709 130.380 1.00 75.88 269 LYS A O 1
ATOM 2233 N N . SER A 1 270 ? -73.623 -29.756 129.286 1.00 77.00 270 SER A N 1
ATOM 2234 C CA . SER A 1 270 ? -74.715 -29.225 130.115 1.00 77.00 270 SER A CA 1
ATOM 2235 C C . SER A 1 270 ? -76.016 -29.994 129.890 1.00 77.00 270 SER A C 1
ATOM 2237 O O . SER A 1 270 ? -76.718 -30.272 130.862 1.00 77.00 270 SER A O 1
ATOM 2239 N N . LEU A 1 271 ? -76.323 -30.352 128.638 1.00 78.94 271 LEU A N 1
ATOM 2240 C CA . LEU A 1 271 ? -77.498 -31.142 128.270 1.00 78.94 271 LEU A CA 1
ATOM 2241 C C . LEU A 1 271 ? -77.439 -32.538 128.902 1.00 78.94 271 LEU A C 1
ATOM 2243 O O . LEU A 1 271 ? -78.425 -32.974 129.496 1.00 78.94 271 LEU A O 1
ATOM 2247 N N . ASP A 1 272 ? -76.280 -33.195 128.849 1.00 76.94 272 ASP A N 1
ATOM 2248 C CA . ASP A 1 272 ? -76.061 -34.502 129.473 1.00 76.94 272 ASP A CA 1
ATOM 2249 C C . ASP A 1 272 ? -76.287 -34.439 130.992 1.00 76.94 272 ASP A C 1
ATOM 2251 O O . ASP A 1 272 ? -77.042 -35.246 131.534 1.00 76.94 272 ASP A O 1
ATOM 2255 N N . SER A 1 273 ? -75.753 -33.418 131.680 1.00 72.81 273 SER A N 1
ATOM 2256 C CA . SER A 1 273 ? -75.977 -33.262 133.129 1.00 72.81 273 SER A CA 1
ATOM 2257 C C . SER A 1 273 ? -77.438 -32.945 133.487 1.00 72.81 273 SER A C 1
ATOM 2259 O O . SER A 1 273 ? -77.947 -33.408 134.510 1.00 72.81 273 SER A O 1
ATOM 2261 N N . LEU A 1 274 ? -78.152 -32.204 132.627 1.00 72.56 274 LEU A N 1
ATOM 2262 C CA . LEU A 1 274 ? -79.589 -31.961 132.785 1.00 72.56 274 LEU A CA 1
ATOM 2263 C C . LEU A 1 274 ? -80.391 -33.259 132.617 1.00 72.56 274 LEU A C 1
ATOM 2265 O O . LEU A 1 274 ? -81.386 -33.478 133.308 1.00 72.56 274 LEU A O 1
ATOM 2269 N N . THR A 1 275 ? -79.949 -34.120 131.701 1.00 74.31 275 THR A N 1
ATOM 2270 C CA . THR A 1 275 ? -80.573 -35.417 131.426 1.00 74.31 275 THR A CA 1
ATOM 2271 C C . THR A 1 275 ? -80.372 -36.369 132.607 1.00 74.31 275 THR A C 1
ATOM 2273 O O . THR A 1 275 ? -81.336 -36.988 133.058 1.00 74.31 275 THR A O 1
ATOM 2276 N N . GLU A 1 276 ? -79.173 -36.402 133.200 1.00 75.81 276 GLU A N 1
ATOM 2277 C CA . GLU A 1 276 ? -78.905 -37.131 134.450 1.00 75.81 276 GLU A CA 1
ATOM 2278 C C . GLU A 1 276 ? -79.747 -36.614 135.627 1.00 75.81 276 GLU A C 1
ATOM 2280 O O . GLU A 1 276 ? -80.342 -37.411 136.359 1.00 75.81 276 GLU A O 1
ATOM 2285 N N . GLN A 1 277 ? -79.876 -35.290 135.791 1.00 73.06 277 GLN A N 1
ATOM 2286 C CA . GLN A 1 277 ? -80.747 -34.702 136.819 1.00 73.06 277 GLN A CA 1
ATOM 2287 C C . GLN A 1 277 ? -82.221 -35.082 136.625 1.00 73.06 277 GLN A C 1
ATOM 2289 O O . GLN A 1 277 ? -82.928 -35.374 137.597 1.00 73.06 277 GLN A O 1
ATOM 2294 N N . HIS A 1 278 ? -82.698 -35.111 135.379 1.00 73.50 278 HIS A N 1
ATOM 2295 C CA . HIS A 1 278 ? -84.053 -35.557 135.060 1.00 73.50 278 HIS A CA 1
ATOM 2296 C C . HIS A 1 278 ? -84.264 -37.041 135.412 1.00 73.50 278 HIS A C 1
ATOM 2298 O O . HIS A 1 278 ? -85.306 -37.432 135.942 1.00 73.50 278 HIS A O 1
ATOM 2304 N N . GLN A 1 279 ? -83.248 -37.877 135.197 1.00 77.56 279 GLN A N 1
ATOM 2305 C CA . GLN A 1 279 ? -83.299 -39.306 135.507 1.00 77.56 279 GLN A CA 1
ATOM 2306 C C . GLN A 1 279 ? -83.264 -39.580 137.024 1.00 77.56 279 GLN A C 1
ATOM 2308 O O . GLN A 1 279 ? -84.007 -40.436 137.515 1.00 77.56 279 GLN A O 1
ATOM 2313 N N . GLN A 1 280 ? -82.493 -38.799 137.791 1.00 75.00 280 GLN A N 1
ATOM 2314 C CA . GLN A 1 280 ? -82.499 -38.831 139.263 1.00 75.00 280 GLN A CA 1
ATOM 2315 C C . GLN A 1 280 ? -83.837 -38.380 139.868 1.00 75.00 280 GLN A C 1
ATOM 2317 O O . GLN A 1 280 ? -84.319 -38.970 140.841 1.00 75.00 280 GLN A O 1
ATOM 2322 N N . THR A 1 281 ? -84.469 -37.352 139.294 1.00 72.38 281 THR A N 1
ATOM 2323 C CA . THR A 1 281 ? -85.791 -36.881 139.749 1.00 72.38 281 THR A CA 1
ATOM 2324 C C . THR A 1 281 ? -86.902 -37.888 139.446 1.00 72.38 281 THR A C 1
ATOM 2326 O O . THR A 1 281 ? -87.804 -38.077 140.262 1.00 72.38 281 THR A O 1
ATOM 2329 N N . LEU A 1 282 ? -86.813 -38.616 138.331 1.00 73.94 282 LEU A N 1
ATOM 2330 C CA . LEU A 1 282 ? -87.717 -39.732 138.037 1.00 73.94 282 LEU A CA 1
ATOM 2331 C C . LEU A 1 282 ? -87.578 -40.884 139.044 1.00 73.94 282 LEU A C 1
ATOM 2333 O O . LEU A 1 282 ? -88.592 -41.397 139.517 1.00 73.94 282 LEU A O 1
ATOM 2337 N N . GLN A 1 283 ? -86.354 -41.263 139.428 1.00 73.88 283 GLN A N 1
ATOM 2338 C CA . GLN A 1 283 ? -86.136 -42.314 140.434 1.00 73.88 283 GLN A CA 1
ATOM 2339 C C . GLN A 1 283 ? -86.672 -41.935 141.821 1.00 73.88 283 GLN A C 1
ATOM 2341 O O . GLN A 1 283 ? -87.316 -42.754 142.476 1.00 73.88 283 GLN A O 1
ATOM 2346 N N . THR A 1 284 ? -86.461 -40.693 142.259 1.00 73.12 284 THR A N 1
ATOM 2347 C CA . THR A 1 284 ? -86.988 -40.204 143.548 1.00 73.12 284 THR A CA 1
ATOM 2348 C C . THR A 1 284 ? -88.516 -40.117 143.554 1.00 73.12 284 THR A C 1
ATOM 2350 O O . THR A 1 284 ? -89.150 -40.472 144.548 1.00 73.12 284 THR A O 1
ATOM 2353 N N . LEU A 1 285 ? -89.136 -39.739 142.432 1.00 75.88 285 LEU A N 1
ATOM 2354 C CA . LEU A 1 285 ? -90.594 -39.766 142.285 1.00 75.88 285 LEU A CA 1
ATOM 2355 C C . LEU A 1 285 ? -91.159 -41.199 142.351 1.00 75.88 285 LEU A C 1
ATOM 2357 O O . LEU A 1 285 ? -92.230 -41.412 142.925 1.00 75.88 285 LEU A O 1
ATOM 2361 N N . GLN A 1 286 ? -90.447 -42.175 141.778 1.00 75.88 286 GLN A N 1
ATOM 2362 C CA . GLN A 1 286 ? -90.823 -43.592 141.812 1.00 75.88 286 GLN A CA 1
ATOM 2363 C C . GLN A 1 286 ? -90.820 -44.131 143.254 1.00 75.88 286 GLN A C 1
ATOM 2365 O O . GLN A 1 286 ? -91.808 -44.725 143.687 1.00 75.88 286 GLN A O 1
ATOM 2370 N N . GLN A 1 287 ? -89.767 -43.825 144.021 1.00 73.69 287 GLN A N 1
ATOM 2371 C CA . GLN A 1 287 ? -89.639 -44.206 145.433 1.00 73.69 287 GLN A CA 1
ATOM 2372 C C . GLN A 1 287 ? -90.751 -43.601 146.307 1.00 73.69 287 GLN A C 1
ATOM 2374 O O . GLN A 1 287 ? -91.319 -44.282 147.159 1.00 73.69 287 GLN A O 1
ATOM 2379 N N . GLU A 1 288 ? -91.135 -42.342 146.073 1.00 71.56 288 GLU A N 1
ATOM 2380 C CA . GLU A 1 288 ? -92.244 -41.700 146.799 1.00 71.56 288 GLU A CA 1
ATOM 2381 C C . GLU A 1 288 ? -93.629 -42.261 146.428 1.00 71.56 288 GLU A C 1
ATOM 2383 O O . GLU A 1 288 ? -94.571 -42.199 147.226 1.00 71.56 288 GLU A O 1
ATOM 2388 N N . LYS A 1 289 ? -93.784 -42.839 145.230 1.00 72.81 289 LYS A N 1
ATOM 2389 C CA . LYS A 1 289 ? -95.005 -43.559 144.835 1.00 72.81 289 LYS A CA 1
ATOM 2390 C C . LYS A 1 289 ? -95.159 -44.872 145.605 1.00 72.81 289 LYS A C 1
ATOM 2392 O O . LYS A 1 289 ? -96.254 -45.153 146.094 1.00 72.81 289 LYS A O 1
ATOM 2397 N N . GLU A 1 290 ? -94.071 -45.624 145.751 1.00 73.06 290 GLU A N 1
ATOM 2398 C CA . GLU A 1 290 ? -94.030 -46.883 146.510 1.00 73.06 290 GLU A CA 1
ATOM 2399 C C . GLU A 1 290 ? -94.299 -46.636 148.002 1.00 73.06 290 GLU A C 1
ATOM 2401 O O . GLU A 1 290 ? -95.182 -47.266 148.587 1.00 73.06 290 GLU A O 1
ATOM 2406 N N . ARG A 1 291 ? -93.670 -45.606 148.587 1.00 74.19 291 ARG A N 1
ATOM 2407 C CA . ARG A 1 291 ? -93.915 -45.172 149.977 1.00 74.19 291 ARG A CA 1
ATOM 2408 C C . ARG A 1 291 ? -95.377 -44.805 150.245 1.00 74.19 291 ARG A C 1
ATOM 2410 O O . ARG A 1 291 ? -95.927 -45.104 151.306 1.00 74.19 291 ARG A O 1
ATOM 2417 N N . ARG A 1 292 ? -96.039 -44.164 149.273 1.00 73.06 292 ARG A N 1
ATOM 2418 C CA . ARG A 1 292 ? -97.472 -43.835 149.358 1.00 73.06 292 ARG A CA 1
ATOM 2419 C C . ARG A 1 292 ? -98.367 -45.069 149.293 1.00 73.06 292 ARG A C 1
ATOM 2421 O O . ARG A 1 292 ? -99.385 -45.102 149.983 1.00 73.06 292 ARG A O 1
ATOM 2428 N N . GLN A 1 293 ? -98.013 -46.068 148.488 1.00 69.19 293 GLN A N 1
ATOM 2429 C CA . GLN A 1 293 ? -98.746 -47.335 148.439 1.00 69.19 293 GLN A CA 1
ATOM 2430 C C . GLN A 1 293 ? -98.608 -48.115 149.751 1.00 69.19 293 GLN A C 1
ATOM 2432 O O . GLN A 1 293 ? -99.615 -48.610 150.256 1.00 69.19 293 GLN A O 1
ATOM 2437 N N . GLU A 1 294 ? -97.422 -48.133 150.362 1.00 72.94 294 GLU A N 1
ATOM 2438 C CA . GLU A 1 294 ? -97.213 -48.726 151.691 1.00 72.94 294 GLU A CA 1
ATOM 2439 C C . GLU A 1 294 ? -98.038 -48.025 152.781 1.00 72.94 294 GLU A C 1
ATOM 2441 O O . GLU A 1 294 ? -98.717 -48.694 153.566 1.00 72.94 294 GLU A O 1
ATOM 2446 N N . MET A 1 295 ? -98.080 -46.686 152.789 1.00 72.50 295 MET A N 1
ATOM 2447 C CA . MET A 1 295 ? -98.944 -45.945 153.719 1.00 72.50 295 MET A CA 1
ATOM 2448 C C . MET A 1 295 ? -100.436 -46.222 153.489 1.00 72.50 295 MET A C 1
ATOM 2450 O O . MET A 1 295 ? -101.193 -46.322 154.455 1.00 72.50 295 MET A O 1
ATOM 2454 N N . HIS A 1 296 ? -100.884 -46.392 152.241 1.00 70.38 296 HIS A N 1
ATOM 2455 C CA . HIS A 1 296 ? -102.279 -46.741 151.955 1.00 70.38 296 HIS A CA 1
ATOM 2456 C C . HIS A 1 296 ? -102.670 -48.124 152.495 1.00 70.38 296 HIS A C 1
ATOM 2458 O O . HIS A 1 296 ? -103.785 -48.282 153.000 1.00 70.38 296 HIS A O 1
ATOM 2464 N N . VAL A 1 297 ? -101.760 -49.102 152.448 1.00 73.94 297 VAL A N 1
ATOM 2465 C CA . VAL A 1 297 ? -101.975 -50.440 153.025 1.00 73.94 297 VAL A CA 1
ATOM 2466 C C . VAL A 1 297 ? -102.050 -50.374 154.555 1.00 73.94 297 VAL A C 1
ATOM 2468 O O . VAL A 1 297 ? -102.961 -50.956 155.147 1.00 73.94 297 VAL A O 1
ATOM 2471 N N . GLN A 1 298 ? -101.168 -49.604 155.201 1.00 70.19 298 GLN A N 1
ATOM 2472 C CA . GLN A 1 298 ? -101.184 -49.413 156.660 1.00 70.19 298 GLN A CA 1
ATOM 2473 C C . GLN A 1 298 ? -102.460 -48.706 157.148 1.00 70.19 298 GLN A C 1
ATOM 2475 O O . GLN A 1 298 ? -103.044 -49.086 158.165 1.00 70.19 298 GLN A O 1
ATOM 2480 N N . LEU A 1 299 ? -102.955 -47.721 156.394 1.00 72.88 299 LEU A N 1
ATOM 2481 C CA . LEU A 1 299 ? -104.183 -46.990 156.722 1.00 72.88 299 LEU A CA 1
ATOM 2482 C C . LEU A 1 299 ? -105.437 -47.877 156.574 1.00 72.88 299 LEU A C 1
ATOM 2484 O O . LEU A 1 299 ? -106.382 -47.752 157.356 1.00 72.88 299 LEU A O 1
ATOM 2488 N N . GLY A 1 300 ? -105.427 -48.822 155.625 1.00 69.75 300 GLY A N 1
ATOM 2489 C CA . GLY A 1 300 ? -106.463 -49.852 155.483 1.00 69.75 300 GLY A CA 1
ATOM 2490 C C . GLY A 1 300 ? -106.496 -50.844 156.652 1.00 69.75 300 GLY A C 1
ATOM 2491 O O . GLY A 1 300 ? -107.574 -51.168 157.152 1.00 69.75 300 GLY A O 1
ATOM 2492 N N . GLN A 1 301 ? -105.327 -51.268 157.143 1.00 70.00 301 GLN A N 1
ATOM 2493 C CA . GLN A 1 301 ? -105.214 -52.153 158.311 1.00 70.00 301 GLN A CA 1
ATOM 2494 C C . GLN A 1 301 ? -105.699 -51.474 159.601 1.00 70.00 301 GLN A C 1
ATOM 2496 O O . GLN A 1 301 ? -106.458 -52.073 160.363 1.00 70.00 301 GLN A O 1
ATOM 2501 N N . LEU A 1 302 ? -105.333 -50.204 159.815 1.00 70.06 302 LEU A N 1
ATOM 2502 C CA . LEU A 1 302 ? -105.765 -49.425 160.981 1.00 70.06 302 LEU A CA 1
ATOM 2503 C C . LEU A 1 302 ? -107.280 -49.171 160.994 1.00 70.06 302 LEU A C 1
ATOM 2505 O O . LEU A 1 302 ? -107.904 -49.261 162.049 1.00 70.06 302 LEU A O 1
ATOM 2509 N N . LYS A 1 303 ? -107.903 -48.931 159.830 1.00 69.75 303 LYS A N 1
ATOM 2510 C CA . LYS A 1 303 ? -109.371 -48.821 159.726 1.00 69.75 303 LYS A CA 1
ATOM 2511 C C . LYS A 1 303 ? -110.088 -50.123 160.092 1.00 69.75 303 LYS A C 1
ATOM 2513 O O . LYS A 1 303 ? -111.106 -50.073 160.778 1.00 69.75 303 LYS A O 1
ATOM 2518 N N . GLY A 1 304 ? -109.552 -51.274 159.680 1.00 68.56 304 GLY A N 1
ATOM 2519 C CA . GLY A 1 304 ? -110.100 -52.583 160.050 1.00 68.56 304 GLY A CA 1
ATOM 2520 C C . GLY A 1 304 ? -110.016 -52.853 161.555 1.00 68.56 304 GLY A C 1
ATOM 2521 O O . GLY A 1 304 ? -110.982 -53.319 162.154 1.00 68.56 304 GLY A O 1
ATOM 2522 N N . GLN A 1 305 ? -108.898 -52.485 162.187 1.00 70.31 305 GLN A N 1
ATOM 2523 C CA . GLN A 1 305 ? -108.731 -52.591 163.641 1.00 70.31 305 GLN A CA 1
ATOM 2524 C C . GLN A 1 305 ? -109.706 -51.686 164.408 1.00 70.31 305 GLN A C 1
ATOM 2526 O O . GLN A 1 305 ? -110.246 -52.101 165.433 1.00 70.31 305 GLN A O 1
ATOM 2531 N N . PHE A 1 306 ? -109.980 -50.482 163.896 1.00 71.56 306 PHE A N 1
ATOM 2532 C CA . PHE A 1 306 ? -110.911 -49.546 164.527 1.00 71.56 306 PHE A CA 1
ATOM 2533 C C . PHE A 1 306 ? -112.356 -50.070 164.523 1.00 71.56 306 PHE A C 1
ATOM 2535 O O . PHE A 1 306 ? -113.020 -50.010 165.554 1.00 71.56 306 PHE A O 1
ATOM 2542 N N . SER A 1 307 ? -112.817 -50.673 163.419 1.00 69.31 307 SER A N 1
ATOM 2543 C CA . SER A 1 307 ? -114.161 -51.278 163.339 1.00 69.31 307 SER A CA 1
ATOM 2544 C C . SER A 1 307 ? -114.367 -52.401 164.360 1.00 69.31 307 SER A C 1
ATOM 2546 O O . SER A 1 307 ? -115.401 -52.446 165.019 1.00 69.31 307 SER A O 1
ATOM 2548 N N . VAL A 1 308 ? -113.363 -53.266 164.548 1.00 72.19 308 VAL A N 1
ATOM 2549 C CA . VAL A 1 308 ? -113.431 -54.386 165.507 1.00 72.19 308 VAL A CA 1
ATOM 2550 C C . VAL A 1 308 ? -113.469 -53.891 166.956 1.00 72.19 308 VAL A C 1
ATOM 2552 O O . VAL A 1 308 ? -114.161 -54.464 167.796 1.00 72.19 308 VAL A O 1
ATOM 2555 N N . ILE A 1 309 ? -112.731 -52.823 167.272 1.00 72.12 309 ILE A N 1
ATOM 2556 C CA . ILE A 1 309 ? -112.747 -52.217 168.612 1.00 72.12 309 ILE A CA 1
ATOM 2557 C C . ILE A 1 309 ? -114.091 -51.533 168.875 1.00 72.12 309 ILE A C 1
ATOM 2559 O O . ILE A 1 309 ? -114.612 -51.626 169.985 1.00 72.12 309 ILE A O 1
ATOM 2563 N N . GLN A 1 310 ? -114.666 -50.891 167.861 1.00 69.44 310 GLN A N 1
ATOM 2564 C CA . GLN A 1 310 ? -115.925 -50.165 167.979 1.00 69.44 310 GLN A CA 1
ATOM 2565 C C . GLN A 1 310 ? -117.123 -51.112 168.166 1.00 69.44 310 GLN A C 1
ATOM 2567 O O . GLN A 1 310 ? -117.907 -50.913 169.087 1.00 69.44 310 GLN A O 1
ATOM 2572 N N . GLU A 1 311 ? -117.186 -52.225 167.428 1.00 67.94 311 GLU A N 1
ATOM 2573 C CA . GLU A 1 311 ? -118.194 -53.277 167.659 1.00 67.94 311 GLU A CA 1
ATOM 2574 C C . GLU A 1 311 ? -118.080 -53.905 169.058 1.00 67.94 311 GLU A C 1
ATOM 2576 O O . GLU A 1 311 ? -119.081 -54.228 169.702 1.00 67.94 311 GLU A O 1
ATOM 2581 N N . ARG A 1 312 ? -116.850 -54.050 169.566 1.00 70.19 312 ARG A N 1
ATOM 2582 C CA . ARG A 1 312 ? -116.594 -54.584 170.909 1.00 70.19 312 ARG A CA 1
ATOM 2583 C C . ARG A 1 312 ? -116.960 -53.587 172.010 1.00 70.19 312 ARG A C 1
ATOM 2585 O O . ARG A 1 312 ? -117.360 -54.010 173.093 1.00 70.19 312 ARG A O 1
ATOM 2592 N N . HIS A 1 313 ? -116.849 -52.287 171.740 1.00 73.75 313 HIS A N 1
ATOM 2593 C CA . HIS A 1 313 ? -117.308 -51.227 172.636 1.00 73.75 313 HIS A CA 1
ATOM 2594 C C . HIS A 1 313 ? -118.838 -51.228 172.759 1.00 73.75 313 HIS A C 1
ATOM 2596 O O . HIS A 1 313 ? -119.353 -51.261 173.877 1.00 73.75 313 HIS A O 1
ATOM 2602 N N . ASP A 1 314 ? -119.551 -51.325 171.635 1.00 71.00 314 ASP A N 1
ATOM 2603 C CA . ASP A 1 314 ? -121.019 -51.335 171.608 1.00 71.00 314 ASP A CA 1
ATOM 2604 C C . ASP A 1 314 ? -121.607 -52.580 172.306 1.00 71.00 314 ASP A C 1
ATOM 2606 O O . ASP A 1 314 ? -122.596 -52.486 173.039 1.00 71.00 314 ASP A O 1
ATOM 2610 N N . GLN A 1 315 ? -120.965 -53.748 172.164 1.00 69.06 315 GLN A N 1
ATOM 2611 C CA . GLN A 1 315 ? -121.351 -54.966 172.894 1.00 69.06 315 GLN A CA 1
ATOM 2612 C C . GLN A 1 315 ? -121.156 -54.836 174.412 1.00 69.06 315 GLN A C 1
ATOM 2614 O O . GLN A 1 315 ? -122.017 -55.264 175.185 1.00 69.06 315 GLN A O 1
ATOM 2619 N N . LEU A 1 316 ? -120.051 -54.225 174.850 1.00 69.69 316 LEU A N 1
ATOM 2620 C CA . LEU A 1 316 ? -119.769 -54.017 176.273 1.00 69.69 316 LEU A CA 1
ATOM 2621 C C . LEU A 1 316 ? -120.720 -52.989 176.901 1.00 69.69 316 LEU A C 1
ATOM 2623 O O . LEU A 1 316 ? -121.158 -53.181 178.036 1.00 69.69 316 LEU A O 1
ATOM 2627 N N . GLU A 1 317 ? -121.102 -51.937 176.173 1.00 66.88 317 GLU A N 1
ATOM 2628 C CA . GLU A 1 317 ? -122.114 -50.982 176.639 1.00 66.88 317 GLU A CA 1
ATOM 2629 C C . GLU A 1 317 ? -123.509 -51.604 176.774 1.00 66.88 317 GLU A C 1
ATOM 2631 O O . GLU A 1 317 ? -124.280 -51.209 177.659 1.00 66.88 317 GLU A O 1
ATOM 2636 N N . HIS A 1 318 ? -123.849 -52.575 175.923 1.00 66.81 318 HIS A N 1
ATOM 2637 C CA . HIS A 1 318 ? -125.138 -53.254 176.005 1.00 66.81 318 HIS A CA 1
ATOM 2638 C C . HIS A 1 318 ? -125.218 -54.170 177.235 1.00 66.81 318 HIS A C 1
ATOM 2640 O O . HIS A 1 318 ? -126.208 -54.117 177.969 1.00 66.81 318 HIS A O 1
ATOM 2646 N N . GLN A 1 319 ? -124.139 -54.904 177.531 1.00 66.00 319 GLN A N 1
ATOM 2647 C CA . GLN A 1 319 ? -124.019 -55.744 178.731 1.00 66.00 319 GLN A CA 1
ATOM 2648 C C . GLN A 1 319 ? -124.054 -54.921 180.031 1.00 66.00 319 GLN A C 1
ATOM 2650 O O . GLN A 1 319 ? -124.648 -55.333 181.028 1.00 66.00 319 GLN A O 1
ATOM 2655 N N . LEU A 1 320 ? -123.474 -53.716 180.024 1.00 66.56 320 LEU A N 1
ATOM 2656 C CA . LEU A 1 320 ? -123.489 -52.805 181.175 1.00 66.56 320 LEU A CA 1
ATOM 2657 C C . LEU A 1 320 ? -124.890 -52.257 181.489 1.00 66.56 320 LEU A C 1
ATOM 2659 O O . LEU A 1 320 ? -125.201 -51.986 182.651 1.00 66.56 320 LEU A O 1
ATOM 2663 N N . ARG A 1 321 ? -125.751 -52.105 180.476 1.00 66.44 321 ARG A N 1
ATOM 2664 C CA . ARG A 1 321 ? -127.152 -51.694 180.662 1.00 66.44 321 ARG A CA 1
ATOM 2665 C C . ARG A 1 321 ? -128.011 -52.813 181.247 1.00 66.44 321 ARG A C 1
ATOM 2667 O O . ARG A 1 321 ? -128.823 -52.533 182.126 1.00 66.44 321 ARG A O 1
ATOM 2674 N N . GLU A 1 322 ? -127.794 -54.058 180.833 1.00 65.38 322 GLU A N 1
ATOM 2675 C CA . GLU A 1 322 ? -128.508 -55.219 181.383 1.00 65.38 322 GLU A CA 1
ATOM 2676 C C . GLU A 1 322 ? -128.138 -55.479 182.848 1.00 65.38 322 GLU A C 1
ATOM 2678 O O . GLU A 1 322 ? -129.021 -55.668 183.685 1.00 65.38 322 GLU A O 1
ATOM 2683 N N . LEU A 1 323 ? -126.851 -55.369 183.200 1.00 63.31 323 LEU A N 1
ATOM 2684 C CA . LEU A 1 323 ? -126.398 -55.525 184.587 1.00 63.31 323 LEU A CA 1
ATOM 2685 C C . LEU A 1 323 ? -127.003 -54.471 185.527 1.00 63.31 323 LEU A C 1
ATOM 2687 O O . LEU A 1 323 ? -127.393 -54.798 186.648 1.00 63.31 323 LEU A O 1
ATOM 2691 N N . ARG A 1 324 ? -127.157 -53.223 185.064 1.00 65.06 324 ARG A N 1
ATOM 2692 C CA . ARG A 1 324 ? -127.820 -52.159 185.842 1.00 65.06 324 ARG A CA 1
ATOM 2693 C C . ARG A 1 324 ? -129.321 -52.393 186.012 1.00 65.06 324 ARG A C 1
ATOM 2695 O O . ARG A 1 324 ? -129.883 -51.960 187.017 1.00 65.06 324 ARG A O 1
ATOM 2702 N N . HIS A 1 325 ? -129.969 -53.076 185.068 1.00 62.69 325 HIS A N 1
ATOM 2703 C CA . HIS A 1 325 ? -131.388 -53.407 185.182 1.00 62.69 325 HIS A CA 1
ATOM 2704 C C . HIS A 1 325 ? -131.630 -54.510 186.225 1.00 62.69 325 HIS A C 1
ATOM 2706 O O . HIS A 1 325 ? -132.542 -54.383 187.042 1.00 62.69 325 HIS A O 1
ATOM 2712 N N . ILE A 1 326 ? -130.749 -55.516 186.271 1.00 63.38 326 ILE A N 1
ATOM 2713 C CA . ILE A 1 326 ? -130.781 -56.615 187.254 1.00 63.38 326 ILE A CA 1
ATOM 2714 C C . ILE A 1 326 ? -130.464 -56.104 188.673 1.00 63.38 326 ILE A C 1
ATOM 2716 O O . ILE A 1 326 ? -131.082 -56.523 189.653 1.00 63.38 326 ILE A O 1
ATOM 2720 N N . GLU A 1 327 ? -129.538 -55.147 188.809 1.00 59.41 327 GLU A N 1
ATOM 2721 C CA . GLU A 1 327 ? -129.190 -54.550 190.107 1.00 59.41 327 GLU A CA 1
ATOM 2722 C C . GLU A 1 327 ? -130.344 -53.718 190.708 1.00 59.41 327 GLU A C 1
ATOM 2724 O O . GLU A 1 327 ? -130.535 -53.690 191.929 1.00 59.41 327 GLU A O 1
ATOM 2729 N N . ALA A 1 328 ? -131.160 -53.083 189.859 1.00 59.75 328 ALA A N 1
ATOM 2730 C CA . ALA A 1 328 ? -132.351 -52.351 190.285 1.00 59.75 328 ALA A CA 1
ATOM 2731 C C . ALA A 1 328 ? -133.473 -53.286 190.782 1.00 59.75 328 ALA A C 1
ATOM 2733 O O . ALA A 1 328 ? -134.136 -52.972 191.775 1.00 59.75 328 ALA A O 1
ATOM 2734 N N . GLU A 1 329 ? -133.644 -54.458 190.163 1.00 58.31 329 GLU A N 1
ATOM 2735 C CA . GLU A 1 329 ? -134.633 -55.464 190.583 1.00 58.31 329 GLU A CA 1
ATOM 2736 C C . GLU A 1 329 ? -134.250 -56.146 191.908 1.00 58.31 329 GLU A C 1
ATOM 2738 O O . GLU A 1 329 ? -135.099 -56.333 192.786 1.00 58.31 329 GLU A O 1
ATOM 2743 N N . LEU A 1 330 ? -132.958 -56.409 192.134 1.00 56.91 330 LEU A N 1
ATOM 2744 C CA . LEU A 1 330 ? -132.467 -56.995 193.390 1.00 56.91 330 LEU A CA 1
ATOM 2745 C C . LEU A 1 330 ? -132.622 -56.065 194.607 1.00 56.91 330 LEU A C 1
ATOM 2747 O O . LEU A 1 330 ? -132.761 -56.542 195.738 1.00 56.91 330 LEU A O 1
ATOM 2751 N N . LYS A 1 331 ? -132.639 -54.740 194.411 1.00 58.81 331 LYS A N 1
ATOM 2752 C CA . LYS A 1 331 ? -132.887 -53.773 195.498 1.00 58.81 331 LYS A CA 1
ATOM 2753 C C . LYS A 1 331 ? -134.364 -53.646 195.875 1.00 58.81 331 LYS A C 1
ATOM 2755 O O . LYS A 1 331 ? -134.654 -53.364 197.036 1.00 58.81 331 LYS A O 1
ATOM 2760 N N . LEU A 1 332 ? -135.286 -53.882 194.940 1.00 57.25 332 LEU A N 1
ATOM 2761 C CA . LEU A 1 332 ? -136.726 -53.908 195.220 1.00 57.25 332 LEU A CA 1
ATOM 2762 C C . LEU A 1 332 ? -137.135 -55.184 195.974 1.00 57.25 332 LEU A C 1
ATOM 2764 O O . LEU A 1 332 ? -137.925 -55.105 196.911 1.00 57.25 332 LEU A O 1
ATOM 2768 N N . LEU A 1 333 ? -136.507 -56.326 195.675 1.00 54.31 333 LEU A N 1
ATOM 2769 C CA . LEU A 1 333 ? -136.736 -57.590 196.391 1.00 54.31 333 LEU A CA 1
ATOM 2770 C C . LEU A 1 333 ? -136.258 -57.575 197.854 1.00 54.31 333 LEU A C 1
ATOM 2772 O O . LEU A 1 333 ? -136.849 -58.243 198.698 1.00 54.31 333 LEU A O 1
ATOM 2776 N N . ARG A 1 334 ? -135.264 -56.746 198.205 1.00 54.06 334 ARG A N 1
ATOM 2777 C CA . ARG A 1 334 ? -134.790 -56.611 199.598 1.00 54.06 334 ARG A CA 1
ATOM 2778 C C . ARG A 1 334 ? -135.671 -55.702 200.480 1.00 54.06 334 ARG A C 1
ATOM 2780 O O . ARG A 1 334 ? -135.418 -55.599 201.672 1.00 54.06 334 ARG A O 1
ATOM 2787 N N . ARG A 1 335 ? -136.714 -55.072 199.917 1.00 55.53 335 ARG A N 1
ATOM 2788 C CA . ARG A 1 335 ? -137.796 -54.378 200.655 1.00 55.53 335 ARG A CA 1
ATOM 2789 C C . ARG A 1 335 ? -139.031 -55.264 200.903 1.00 55.53 335 ARG A C 1
ATOM 2791 O O . ARG A 1 335 ? -139.991 -54.788 201.497 1.00 55.53 335 ARG A O 1
ATOM 2798 N N . HIS A 1 336 ? -139.038 -56.519 200.442 1.00 53.81 336 HIS A N 1
ATOM 2799 C CA . HIS A 1 336 ? -140.195 -57.428 200.532 1.00 53.81 336 HIS A CA 1
ATOM 2800 C C . HIS A 1 336 ? -139.909 -58.760 201.245 1.00 53.81 336 HIS A C 1
ATOM 2802 O O . HIS A 1 336 ? -140.757 -59.646 201.250 1.00 53.81 336 HIS A O 1
ATOM 2808 N N . GLN A 1 337 ? -138.760 -58.884 201.914 1.00 46.03 337 GLN A N 1
ATOM 2809 C CA . GLN A 1 337 ? -138.525 -59.934 202.904 1.00 46.03 337 GLN A CA 1
ATOM 2810 C C . GLN A 1 337 ? -138.368 -59.315 204.302 1.00 46.03 337 GLN A C 1
ATOM 2812 O O . GLN A 1 337 ? -137.275 -58.905 204.678 1.00 46.03 337 GLN A O 1
ATOM 2817 N N . GLN A 1 338 ? -139.500 -59.305 205.020 1.00 45.34 338 GLN A N 1
ATOM 2818 C CA . GLN A 1 338 ? -139.647 -59.633 206.450 1.00 45.34 338 GLN A CA 1
ATOM 2819 C C . GLN A 1 338 ? -139.134 -58.594 207.474 1.00 45.34 338 GLN A C 1
ATOM 2821 O O . GLN A 1 338 ? -137.933 -58.497 207.691 1.00 45.34 338 GLN A O 1
ATOM 2826 N N . ASP A 1 339 ? -139.935 -57.833 208.233 1.00 44.69 339 ASP A N 1
ATOM 2827 C CA . ASP A 1 339 ? -141.396 -57.679 208.429 1.00 44.69 339 ASP A CA 1
ATOM 2828 C C . ASP A 1 339 ? -142.272 -58.923 208.708 1.00 44.69 339 ASP A C 1
ATOM 2830 O O . ASP A 1 339 ? -143.485 -58.795 208.771 1.00 44.69 339 ASP A O 1
ATOM 2834 N N . ASP A 1 340 ? -141.691 -60.093 209.010 1.00 45.94 340 ASP A N 1
ATOM 2835 C CA . ASP A 1 340 ? -142.424 -61.255 209.562 1.00 45.94 340 ASP A CA 1
ATOM 2836 C C . ASP A 1 340 ? -141.557 -62.001 210.599 1.00 45.94 340 ASP A C 1
ATOM 2838 O O . ASP A 1 340 ? -140.922 -63.003 210.276 1.00 45.94 340 ASP A O 1
ATOM 2842 N N . SER A 1 341 ? -141.492 -61.477 211.833 1.00 35.25 341 SER A N 1
ATOM 2843 C CA . SER A 1 341 ? -141.629 -62.248 213.090 1.00 35.25 341 SER A CA 1
ATOM 2844 C C . SER A 1 341 ? -141.372 -61.368 214.328 1.00 35.25 341 SER A C 1
ATOM 2846 O O . SER A 1 341 ? -140.231 -61.150 214.739 1.00 35.25 341 SER A O 1
ATOM 2848 N N . THR A 1 342 ? -142.461 -60.883 214.921 1.00 40.84 342 THR A N 1
ATOM 2849 C CA . THR A 1 342 ? -142.628 -60.610 216.356 1.00 40.84 342 THR A CA 1
ATOM 2850 C C . THR A 1 342 ? -142.633 -61.926 217.141 1.00 40.84 342 THR A C 1
ATOM 2852 O O . THR A 1 342 ? -143.496 -62.759 216.870 1.00 40.84 342 THR A O 1
ATOM 2855 N N . ASP A 1 343 ? -141.664 -62.114 218.041 1.00 36.41 343 ASP A N 1
ATOM 2856 C CA . ASP A 1 343 ? -141.799 -62.410 219.488 1.00 36.41 343 A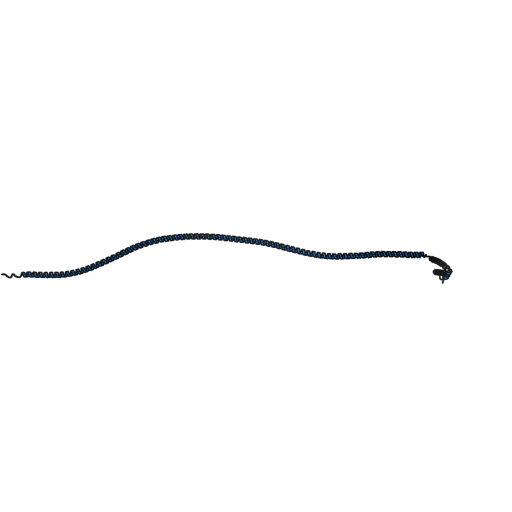SP A CA 1
ATOM 2857 C C . ASP A 1 343 ? -140.411 -62.630 220.116 1.00 36.41 343 ASP A C 1
ATOM 2859 O O . ASP A 1 343 ? -139.613 -63.419 219.553 1.00 36.41 343 ASP A O 1
#